Protein AF-A0A925X3U3-F1 (afdb_monomer_lite)

Sequence (267 aa):
MLAAGSVAEHQVLTCRATRDKAQLASAPQWQVTGDFVMRCKQNTSSVSVARPAVPAPIASKQRDPAISISAGPPQKGPDPFVRLQAANEKEGDPFIPLIPKTGSLTVSRPVVADHDVERHTADSIGSDVIDLPDGADAAGAIVAATMRGATDVIECPVKPPMLAEASLAVTRDRRLVLFAVAKQGLSDLRGIGEAWRWMNENRVLISMAMPQLQIDPHQMPHLRLLVDRADLSASTLQPLLQTGHVTVQTYRKLRWGPKTGLLLEAA

Foldseek 3Di:
DDDDDDDDDDDDDDDDDDPDPVCPVVDCVVVVVVVVVVVVVVVVPPPPPPDDDDDDDDDDDDDDDDDDDDDDDDDDDDDPPDDDDDDDDDDDDDDDPDDPPDDDDPDDDDPDDDPPPPPPPPPPVVQDWFWFPAPPPDLLSVQVSVQVVDPFWDWQPDAQPLCNSKTWIAGVVQAIEIEGEQPPPRPCVVSVVVSLVVCLVCVVVSCVVCVVSVHDNPDRHAYEYEYEPVCPPPPVCVVVVVPVRYFYKYWDWDDDPSTITIGIHGD

Secondary structure (DSSP, 8-state):
-PPPP---------PPP-S-GGGTTS-HHHHHHHHHHHHHHHHTT------PPPPPPPPP-----------PPPP-PPP-------------------------------------------------EEEEPTT--SHHHHHHHHHHH-TTEEEES---TT-TT-EEEEETTS-EEEEEEEPGGGTTHHHHHHHHHHHHHHHHHHHHH-GGGT--TTSPPEEEEEEEGGGTT-GGGHHHHTTSSEEEEEEEEEEETTEEEEEEEE-

pLDDT: mean 76.45, std 20.48, range [35.03, 98.31]

Radius of gyration: 30.21 Å; chains: 1; bounding box: 57×89×81 Å

Structure (mmCIF, N/CA/C/O backbone):
data_AF-A0A925X3U3-F1
#
_entry.id   AF-A0A925X3U3-F1
#
loop_
_atom_site.group_PDB
_atom_site.id
_atom_site.type_symbol
_atom_site.label_atom_id
_atom_site.label_alt_id
_atom_site.label_comp_id
_atom_site.label_asym_id
_atom_site.label_entity_id
_atom_site.label_seq_id
_atom_site.pdbx_PDB_ins_code
_atom_site.Cartn_x
_atom_site.Cartn_y
_atom_site.Cartn_z
_atom_site.occupancy
_atom_site.B_iso_or_equiv
_atom_site.auth_seq_id
_atom_site.auth_comp_id
_atom_site.auth_asym_id
_atom_site.auth_atom_id
_atom_site.pdbx_PDB_model_num
ATOM 1 N N . MET A 1 1 ? 6.002 20.272 30.451 1.00 39.25 1 MET A N 1
ATOM 2 C CA . MET A 1 1 ? 6.643 20.954 29.306 1.00 39.25 1 MET A CA 1
ATOM 3 C C . MET A 1 1 ? 7.901 20.181 28.944 1.00 39.25 1 MET A C 1
ATOM 5 O O . MET A 1 1 ? 8.891 20.304 29.648 1.00 39.25 1 MET A O 1
ATOM 9 N N . LEU A 1 2 ? 7.836 19.314 27.931 1.00 41.41 2 LEU A N 1
ATOM 10 C CA . LEU A 1 2 ? 9.007 18.610 27.401 1.00 41.41 2 LEU A CA 1
ATOM 11 C C . LEU A 1 2 ? 9.717 19.555 26.426 1.00 41.41 2 LEU A C 1
ATOM 13 O O . LEU A 1 2 ? 9.077 20.096 25.527 1.00 41.41 2 LEU A O 1
ATOM 17 N N . ALA A 1 3 ? 11.004 19.807 26.658 1.00 46.91 3 ALA A N 1
ATOM 18 C CA . ALA A 1 3 ? 11.818 20.655 25.800 1.00 46.91 3 ALA A CA 1
ATOM 19 C C . ALA A 1 3 ? 11.899 20.038 24.396 1.00 46.91 3 ALA A C 1
ATOM 21 O O . ALA A 1 3 ? 12.217 18.858 24.255 1.00 46.91 3 ALA A O 1
ATOM 22 N N . ALA A 1 4 ? 11.587 20.830 23.369 1.00 51.56 4 ALA A N 1
ATOM 23 C CA . ALA A 1 4 ? 11.730 20.421 21.980 1.00 51.56 4 ALA A CA 1
ATOM 24 C C . ALA A 1 4 ? 13.199 20.055 21.711 1.00 51.56 4 ALA A C 1
ATOM 26 O O . ALA A 1 4 ? 14.092 20.885 21.886 1.00 51.56 4 ALA A O 1
ATOM 27 N N . GLY A 1 5 ? 13.450 18.800 21.335 1.00 55.06 5 GLY A N 1
ATOM 28 C CA . GLY A 1 5 ? 14.779 18.341 20.948 1.00 55.06 5 GLY A CA 1
ATOM 29 C C . GLY A 1 5 ? 15.255 19.100 19.713 1.00 55.06 5 GLY A C 1
ATOM 30 O O . GLY A 1 5 ? 14.574 19.118 18.691 1.00 55.06 5 GLY A O 1
ATOM 31 N N . SER A 1 6 ? 16.413 19.744 19.823 1.00 57.59 6 SER A N 1
ATOM 32 C CA . SER A 1 6 ? 17.103 20.373 18.698 1.00 57.59 6 SER A CA 1
ATOM 33 C C . SER A 1 6 ? 17.568 19.287 17.724 1.00 57.59 6 SER A C 1
ATOM 35 O O . SER A 1 6 ? 18.383 18.438 18.087 1.00 57.59 6 SER A O 1
ATOM 37 N N . VAL A 1 7 ? 17.032 19.292 16.502 1.00 61.25 7 VAL A N 1
ATOM 38 C CA . VAL A 1 7 ? 17.503 18.443 15.400 1.00 61.25 7 VAL A CA 1
ATOM 39 C C . VAL A 1 7 ? 18.489 19.262 14.572 1.00 61.25 7 VAL A C 1
ATOM 41 O O . VAL A 1 7 ? 18.148 20.346 14.107 1.00 61.25 7 VAL A O 1
ATOM 44 N N . ALA A 1 8 ? 19.711 18.755 14.399 1.00 63.81 8 ALA A N 1
ATOM 45 C CA . ALA A 1 8 ? 20.748 19.399 13.596 1.00 63.81 8 ALA A CA 1
ATOM 46 C C . ALA A 1 8 ? 21.041 18.571 12.339 1.00 63.81 8 ALA A C 1
ATOM 48 O O . ALA A 1 8 ? 21.587 17.467 12.417 1.00 63.81 8 ALA A O 1
ATOM 49 N N . GLU A 1 9 ? 20.699 19.115 11.175 1.00 69.69 9 GLU A N 1
ATOM 50 C CA . GLU A 1 9 ? 21.006 18.513 9.878 1.00 69.69 9 GLU A CA 1
ATOM 51 C C . GLU A 1 9 ? 22.467 18.789 9.494 1.00 69.69 9 GLU A C 1
ATOM 53 O O . GLU A 1 9 ? 22.953 19.912 9.624 1.00 69.69 9 GLU A O 1
ATOM 58 N N . HIS A 1 10 ? 23.184 17.763 9.028 1.00 66.75 10 HIS A N 1
ATOM 59 C CA . HIS A 1 10 ? 24.567 17.883 8.562 1.00 66.75 10 HIS A CA 1
ATOM 60 C C . HIS A 1 10 ? 24.676 17.354 7.132 1.00 66.75 10 HIS A C 1
ATOM 62 O O . HIS A 1 10 ? 24.284 16.223 6.845 1.00 66.75 10 HIS A O 1
ATOM 68 N N . GLN A 1 11 ? 25.229 18.166 6.230 1.00 60.38 11 GLN A N 1
ATOM 69 C CA . GLN A 1 11 ? 25.435 17.779 4.839 1.00 60.38 11 GLN A CA 1
ATOM 70 C C . GLN A 1 11 ? 26.677 16.889 4.717 1.00 60.38 11 GLN A C 1
ATOM 72 O O . GLN A 1 11 ? 27.797 17.333 4.969 1.00 60.38 11 GLN A O 1
ATOM 77 N N . VAL A 1 12 ? 26.488 15.636 4.301 1.00 64.50 12 VAL A N 1
ATOM 78 C CA . VAL A 1 12 ? 27.587 14.708 4.002 1.00 64.50 12 VAL A CA 1
ATOM 79 C C . VAL A 1 12 ? 27.725 14.589 2.486 1.00 64.50 12 VAL A C 1
ATOM 81 O O . VAL A 1 12 ? 26.816 14.124 1.801 1.00 64.50 12 VAL A O 1
ATOM 84 N N . LEU A 1 13 ? 28.863 15.028 1.946 1.00 60.22 13 LEU A N 1
ATOM 85 C CA . LEU A 1 13 ? 29.183 14.891 0.525 1.00 60.22 13 LEU A CA 1
ATOM 86 C C . LEU A 1 13 ? 29.422 13.413 0.186 1.00 60.22 13 LEU A C 1
ATOM 88 O O . LEU A 1 13 ? 30.300 12.763 0.749 1.00 60.22 13 LEU A O 1
ATOM 92 N N . THR A 1 14 ? 28.630 12.874 -0.739 1.00 58.38 14 THR A N 1
ATOM 93 C CA . THR A 1 14 ? 28.723 11.477 -1.174 1.00 58.38 14 THR A CA 1
ATOM 94 C C . THR A 1 14 ? 29.903 11.295 -2.131 1.00 58.38 14 THR A C 1
ATOM 96 O O . THR A 1 14 ? 29.866 11.750 -3.275 1.00 58.38 14 THR A O 1
ATOM 99 N N . CYS A 1 15 ? 30.952 10.595 -1.697 1.00 54.59 15 CYS A N 1
ATOM 100 C CA . CYS A 1 15 ? 32.019 10.147 -2.592 1.00 54.59 15 CYS A CA 1
ATOM 101 C C . CYS A 1 15 ? 31.494 9.000 -3.471 1.00 54.59 15 CYS A C 1
ATOM 103 O O . CYS A 1 15 ? 31.040 7.977 -2.960 1.00 54.59 15 CYS A O 1
ATOM 105 N N . ARG A 1 16 ? 31.525 9.155 -4.802 1.00 55.66 16 ARG A N 1
ATOM 106 C CA . ARG A 1 16 ? 31.120 8.086 -5.731 1.00 55.66 16 ARG A CA 1
ATOM 107 C C . ARG A 1 16 ? 32.114 6.925 -5.670 1.00 55.66 16 ARG A C 1
ATOM 109 O O . ARG A 1 16 ? 33.306 7.129 -5.875 1.00 55.66 16 ARG A O 1
ATOM 116 N N . ALA A 1 17 ? 31.608 5.708 -5.476 1.00 51.56 17 ALA A N 1
ATOM 117 C CA . ALA A 1 17 ? 32.402 4.492 -5.604 1.00 51.56 17 ALA A CA 1
ATOM 118 C C . ALA A 1 17 ? 32.900 4.326 -7.052 1.00 51.56 17 ALA A C 1
ATOM 120 O O . ALA A 1 17 ? 32.117 4.270 -8.005 1.00 51.56 17 ALA A O 1
ATOM 121 N N . THR A 1 18 ? 34.214 4.231 -7.226 1.00 55.03 18 THR A N 1
ATOM 122 C CA . THR A 1 18 ? 34.857 3.853 -8.484 1.00 55.03 18 THR A CA 1
ATOM 123 C C . THR A 1 18 ? 34.624 2.366 -8.748 1.00 55.03 18 THR A C 1
ATOM 125 O O . THR A 1 18 ? 35.377 1.546 -8.253 1.00 55.03 18 THR A O 1
ATOM 128 N N . ARG A 1 19 ? 33.557 2.044 -9.496 1.00 50.72 19 ARG A N 1
ATOM 129 C CA . ARG A 1 19 ? 33.246 0.826 -10.295 1.00 50.72 19 ARG A CA 1
ATOM 130 C C . ARG A 1 19 ? 33.573 -0.600 -9.801 1.00 50.72 19 ARG A C 1
ATOM 132 O O . ARG A 1 19 ? 33.164 -1.529 -10.493 1.00 50.72 19 ARG A O 1
ATOM 139 N N . ASP A 1 20 ? 34.196 -0.822 -8.654 1.00 63.59 20 ASP A N 1
ATOM 140 C CA . ASP A 1 20 ? 34.557 -2.159 -8.188 1.00 63.59 20 ASP A CA 1
ATOM 141 C C . ASP A 1 20 ? 33.648 -2.621 -7.039 1.00 63.59 20 ASP A C 1
ATOM 143 O O . ASP A 1 20 ? 33.678 -2.092 -5.926 1.00 63.59 20 ASP A O 1
ATOM 147 N N . LYS A 1 21 ? 32.803 -3.621 -7.323 1.00 60.34 21 LYS A N 1
ATOM 148 C CA . LYS A 1 21 ? 31.874 -4.216 -6.347 1.00 60.34 21 LYS A CA 1
ATOM 149 C C . LYS A 1 21 ? 32.602 -4.976 -5.234 1.00 60.34 21 LYS A C 1
ATOM 151 O O . LYS A 1 21 ? 32.011 -5.167 -4.173 1.00 60.34 21 LYS A O 1
ATOM 156 N N . ALA A 1 22 ? 33.859 -5.380 -5.441 1.00 60.22 22 ALA A N 1
ATOM 157 C CA . ALA A 1 22 ? 34.632 -6.117 -4.444 1.00 60.22 22 ALA A CA 1
ATOM 158 C C . ALA A 1 22 ? 35.103 -5.238 -3.268 1.00 60.22 22 ALA A C 1
ATOM 160 O O . ALA A 1 22 ? 35.420 -5.763 -2.204 1.00 60.22 22 ALA A O 1
ATOM 161 N N . GLN A 1 23 ? 35.098 -3.907 -3.412 1.00 56.19 23 GLN A N 1
ATOM 162 C CA . GLN A 1 23 ? 35.592 -2.985 -2.378 1.00 56.19 23 GLN A CA 1
ATOM 163 C C . GLN A 1 23 ? 34.525 -2.508 -1.381 1.00 56.19 23 GLN A C 1
ATOM 165 O O . GLN A 1 23 ? 34.842 -1.784 -0.442 1.00 56.19 23 GLN A O 1
ATOM 170 N N . LEU A 1 24 ? 33.258 -2.914 -1.534 1.00 55.50 24 LEU A N 1
ATOM 171 C CA . LEU A 1 24 ? 32.160 -2.430 -0.682 1.00 55.50 24 LEU A CA 1
ATOM 172 C C . LEU A 1 24 ? 32.273 -2.871 0.788 1.00 55.50 24 LEU A C 1
ATOM 174 O O . LEU A 1 24 ? 31.745 -2.185 1.663 1.00 55.50 24 LEU A O 1
ATOM 178 N N . ALA A 1 25 ? 32.972 -3.975 1.069 1.00 56.03 25 ALA A N 1
ATOM 179 C CA . ALA A 1 25 ? 33.151 -4.486 2.430 1.00 56.03 25 ALA A CA 1
ATOM 180 C C . ALA A 1 25 ? 34.316 -3.822 3.193 1.00 56.03 25 ALA A C 1
ATOM 182 O O . ALA A 1 25 ? 34.305 -3.810 4.420 1.00 56.03 25 ALA A O 1
ATOM 183 N N . SER A 1 26 ? 35.294 -3.237 2.493 1.00 55.00 26 SER A N 1
ATOM 184 C CA . SER A 1 26 ? 36.458 -2.548 3.079 1.00 55.00 26 SER A CA 1
ATOM 185 C C . SER A 1 26 ? 36.408 -1.027 2.896 1.00 55.00 26 SER A C 1
ATOM 187 O O . SER A 1 26 ? 37.412 -0.335 3.064 1.00 55.00 26 SER A O 1
ATOM 189 N N . ALA A 1 27 ? 35.246 -0.493 2.517 1.00 58.03 27 ALA A N 1
ATOM 190 C CA . ALA A 1 27 ? 35.174 0.851 1.982 1.00 58.03 27 ALA A CA 1
ATOM 191 C C . ALA A 1 27 ? 35.398 1.937 3.064 1.00 58.03 27 ALA A C 1
ATOM 193 O O . ALA A 1 27 ? 34.662 1.978 4.057 1.00 58.03 27 ALA A O 1
ATOM 194 N N . PRO A 1 28 ? 36.332 2.888 2.849 1.00 66.12 28 PRO A N 1
ATOM 195 C CA . PRO A 1 28 ? 36.677 3.952 3.805 1.00 66.12 28 PRO A CA 1
ATOM 196 C C . PRO A 1 28 ? 35.502 4.882 4.166 1.00 66.12 28 PRO A C 1
ATOM 198 O O . PRO A 1 28 ? 35.551 5.598 5.162 1.00 66.12 28 PRO A O 1
ATOM 201 N N . GLN A 1 29 ? 34.405 4.843 3.407 1.00 67.19 29 GLN A N 1
ATOM 202 C CA . GLN A 1 29 ? 33.174 5.590 3.687 1.00 67.19 29 GLN A CA 1
ATOM 203 C C . GLN A 1 29 ? 32.509 5.240 5.033 1.00 67.19 29 GLN A C 1
ATOM 205 O O . GLN A 1 29 ? 31.927 6.115 5.682 1.00 67.19 29 GLN A O 1
ATOM 210 N N . TRP A 1 30 ? 32.624 3.989 5.495 1.00 72.50 30 TRP A N 1
ATOM 211 C CA . TRP A 1 30 ? 32.093 3.597 6.804 1.00 72.50 30 TRP A CA 1
ATOM 212 C C . TRP A 1 30 ? 32.934 4.165 7.947 1.00 72.50 30 TRP A C 1
ATOM 214 O O . TRP A 1 30 ? 32.385 4.557 8.976 1.00 72.50 30 TRP A O 1
ATOM 224 N N . GLN A 1 31 ? 34.244 4.303 7.735 1.00 76.81 31 GLN A N 1
ATOM 225 C CA . GLN A 1 31 ? 35.155 4.911 8.699 1.00 76.81 31 GLN A CA 1
ATOM 226 C C . GLN A 1 31 ? 34.871 6.410 8.869 1.00 76.81 31 GLN A C 1
ATOM 228 O O . GLN A 1 31 ? 34.758 6.876 9.996 1.00 76.81 31 GLN A O 1
ATOM 233 N N . VAL A 1 32 ? 34.606 7.139 7.777 1.00 78.00 32 VAL A N 1
ATOM 234 C CA . VAL A 1 32 ? 34.188 8.557 7.834 1.00 78.00 32 VAL A CA 1
ATOM 235 C C . VAL A 1 32 ? 32.899 8.737 8.645 1.00 78.00 32 VAL A C 1
ATOM 237 O O . VAL A 1 32 ? 32.791 9.665 9.447 1.00 78.00 32 VAL A O 1
ATOM 240 N N . THR A 1 33 ? 31.932 7.830 8.477 1.00 75.50 33 THR A N 1
ATOM 241 C CA . THR A 1 33 ? 30.672 7.858 9.240 1.00 75.50 33 THR A CA 1
ATOM 242 C C . THR A 1 33 ? 30.914 7.570 10.726 1.00 75.50 33 THR A C 1
ATOM 244 O O . THR A 1 33 ? 30.370 8.261 11.588 1.00 75.50 33 THR A O 1
ATOM 247 N N . GLY A 1 34 ? 31.772 6.594 11.039 1.00 81.88 34 GLY A N 1
ATOM 248 C CA . GLY A 1 34 ? 32.177 6.276 12.411 1.00 81.88 34 GLY A CA 1
ATOM 249 C C . GLY A 1 34 ? 32.902 7.433 13.106 1.00 81.88 34 GLY A C 1
ATOM 250 O O . GLY A 1 34 ? 32.545 7.796 14.230 1.00 81.88 34 GLY A O 1
ATOM 251 N N . ASP A 1 35 ? 33.858 8.060 12.421 1.00 83.25 35 ASP A N 1
ATOM 252 C CA . ASP A 1 35 ? 34.613 9.214 12.919 1.00 83.25 35 ASP A CA 1
ATOM 253 C C . ASP A 1 35 ? 33.703 10.421 13.161 1.00 83.25 35 ASP A C 1
ATOM 255 O O . ASP A 1 35 ? 33.835 11.110 14.175 1.00 83.25 35 ASP A O 1
ATOM 259 N N . PHE A 1 36 ? 32.737 10.663 12.270 1.00 81.75 36 PHE A N 1
ATOM 260 C CA . PHE A 1 36 ? 31.739 11.718 12.440 1.00 81.75 36 PHE A CA 1
ATOM 261 C C . PHE A 1 36 ? 30.885 11.492 13.693 1.00 81.75 36 PHE A C 1
ATOM 263 O O . PHE A 1 36 ? 30.789 12.381 14.539 1.00 81.75 36 PHE A O 1
ATOM 270 N N . VAL A 1 37 ? 30.333 10.286 13.871 1.00 84.06 37 VAL A N 1
ATOM 271 C CA . VAL A 1 37 ? 29.543 9.941 15.064 1.00 84.06 37 VAL A CA 1
ATOM 272 C C . VAL A 1 37 ? 30.381 10.081 16.339 1.00 84.06 37 VAL A C 1
ATOM 274 O O . VAL A 1 37 ? 29.887 10.606 17.339 1.00 84.06 37 VAL A O 1
ATOM 277 N N . MET A 1 38 ? 31.652 9.665 16.319 1.00 83.69 38 MET A N 1
ATOM 278 C CA . MET A 1 38 ? 32.568 9.869 17.448 1.00 83.69 38 MET A CA 1
ATOM 279 C C . MET A 1 38 ? 32.792 11.352 17.757 1.00 83.69 38 MET A C 1
ATOM 281 O O . MET A 1 38 ? 32.694 11.741 18.922 1.00 83.69 38 MET A O 1
ATOM 285 N N . ARG A 1 39 ? 33.019 12.199 16.745 1.00 82.06 39 ARG A N 1
ATOM 286 C CA . ARG A 1 39 ? 33.173 13.653 16.936 1.00 82.06 39 ARG A CA 1
ATOM 287 C C . ARG A 1 39 ? 31.908 14.297 17.492 1.00 82.06 39 ARG A C 1
ATOM 289 O O . ARG A 1 39 ? 32.010 15.112 18.403 1.00 82.06 39 ARG A O 1
ATOM 296 N N . CYS A 1 40 ? 30.723 13.910 17.020 1.00 79.56 40 CYS A N 1
ATOM 297 C CA .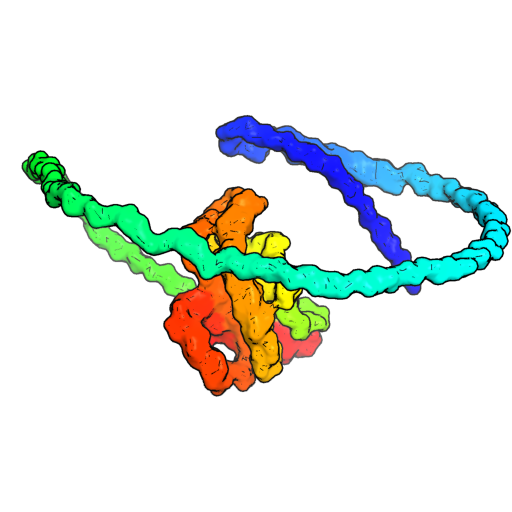 CYS A 1 40 ? 29.457 14.404 17.569 1.00 79.56 40 CYS A CA 1
ATOM 298 C C . CYS A 1 40 ? 29.300 14.043 19.053 1.00 79.56 40 CYS A C 1
ATOM 300 O O . CYS A 1 40 ? 28.917 14.895 19.857 1.00 79.56 40 CYS A O 1
ATOM 302 N N . LYS A 1 41 ? 29.662 12.813 19.444 1.00 79.56 41 LYS A N 1
ATOM 303 C CA . LYS A 1 41 ? 29.645 12.391 20.854 1.00 79.56 41 LYS A CA 1
ATOM 304 C C . LYS A 1 41 ? 30.616 13.207 21.711 1.00 79.56 41 LYS A C 1
ATOM 306 O O . LYS A 1 41 ? 30.252 13.597 22.813 1.00 79.56 41 LYS A O 1
ATOM 311 N N . GLN A 1 42 ? 31.808 13.508 21.197 1.00 81.25 42 GLN A N 1
ATOM 312 C CA . GLN A 1 42 ? 32.818 14.300 21.910 1.00 81.25 42 GLN A CA 1
ATOM 313 C C . GLN A 1 42 ? 32.438 15.787 22.031 1.00 81.25 42 GLN A C 1
ATOM 315 O O . GLN A 1 42 ? 32.631 16.384 23.086 1.00 81.25 42 GLN A O 1
ATOM 320 N N . ASN A 1 43 ? 31.839 16.382 20.994 1.00 72.19 43 ASN A N 1
ATOM 321 C CA . ASN A 1 43 ? 31.430 17.794 21.006 1.00 72.19 43 ASN A CA 1
ATOM 322 C C . ASN A 1 43 ? 30.185 18.070 21.862 1.00 72.19 43 ASN A C 1
ATOM 324 O O . ASN A 1 43 ? 29.931 19.214 22.233 1.00 72.19 43 ASN A O 1
ATOM 328 N N . THR A 1 44 ? 29.414 17.036 22.206 1.00 65.12 44 THR A N 1
ATOM 329 C CA . THR A 1 44 ? 28.240 17.184 23.082 1.00 65.12 44 THR A CA 1
ATOM 330 C C . THR A 1 44 ? 28.645 17.534 24.525 1.00 65.12 44 THR A C 1
ATOM 332 O O . THR A 1 44 ? 27.827 18.032 25.292 1.00 65.12 44 THR A O 1
ATOM 335 N N . SER A 1 45 ? 29.912 17.337 24.905 1.00 62.69 45 SER A N 1
ATOM 336 C CA . SER A 1 45 ? 30.385 17.542 26.279 1.00 62.69 45 SER A CA 1
ATOM 337 C C . SER A 1 45 ? 30.925 18.946 26.590 1.00 62.69 45 SER A C 1
ATOM 339 O O . SER A 1 45 ? 31.236 19.201 27.750 1.00 62.69 45 SER A O 1
ATOM 341 N N . SER A 1 46 ? 31.047 19.865 25.620 1.00 54.62 46 SER A N 1
ATOM 342 C CA . SER A 1 46 ? 31.760 21.146 25.826 1.00 54.62 46 SER A CA 1
ATOM 343 C C . SER A 1 46 ? 30.958 22.427 25.570 1.00 54.62 46 SER A C 1
ATOM 345 O O . SER A 1 46 ? 31.491 23.519 25.767 1.00 54.62 46 SER A O 1
ATOM 347 N N . VAL A 1 47 ? 29.673 22.356 25.207 1.00 54.47 47 VAL A N 1
ATOM 348 C CA . VAL A 1 47 ? 28.858 23.572 25.030 1.00 54.47 47 VAL A CA 1
ATOM 349 C C . VAL A 1 47 ? 28.275 24.013 26.377 1.00 54.47 47 VAL A C 1
ATOM 351 O O . VAL A 1 47 ? 27.104 23.792 26.682 1.00 54.47 47 VAL A O 1
ATOM 354 N N . SER A 1 48 ? 29.100 24.662 27.204 1.00 51.22 48 SER A N 1
ATOM 355 C CA . SER A 1 48 ? 28.595 25.495 28.297 1.00 51.22 48 SER A CA 1
ATOM 356 C C . SER A 1 48 ? 27.868 26.688 27.678 1.00 51.22 48 SER A C 1
ATOM 358 O O . SER A 1 48 ? 28.489 27.573 27.088 1.00 51.22 48 SER A O 1
ATOM 360 N N . VAL A 1 49 ? 26.542 26.689 27.775 1.00 53.44 49 VAL A N 1
ATOM 361 C CA . VAL A 1 49 ? 25.672 27.759 27.283 1.00 53.44 49 VAL A CA 1
ATOM 362 C C . VAL A 1 49 ? 25.989 29.053 28.042 1.00 53.44 49 VAL A C 1
ATOM 364 O O . VAL A 1 49 ? 25.478 29.297 29.134 1.00 53.44 49 VAL A O 1
ATOM 367 N N . ALA A 1 50 ? 26.842 29.898 27.463 1.00 51.75 50 ALA A N 1
ATOM 368 C CA . ALA A 1 50 ? 26.966 31.289 27.867 1.00 51.75 50 ALA A CA 1
ATOM 369 C C . ALA A 1 50 ? 25.669 32.004 27.469 1.00 51.75 50 ALA A C 1
ATOM 371 O O . ALA A 1 50 ? 25.393 32.222 26.291 1.00 51.75 50 ALA A O 1
ATOM 372 N N . ARG A 1 51 ? 24.850 32.305 28.477 1.00 50.19 51 ARG A N 1
ATOM 373 C CA . ARG A 1 51 ? 23.578 33.029 28.387 1.00 50.19 51 ARG A CA 1
ATOM 374 C C . ARG A 1 51 ? 23.775 34.363 27.642 1.00 50.19 51 ARG A C 1
ATOM 376 O O . ARG A 1 51 ? 24.421 35.253 28.197 1.00 50.19 51 ARG A O 1
ATOM 383 N N . PRO A 1 52 ? 23.225 34.539 26.427 1.00 52.06 52 PRO A N 1
ATOM 384 C CA . PRO A 1 52 ? 23.312 35.810 25.724 1.00 52.06 52 PRO A CA 1
ATOM 385 C C . PRO A 1 52 ? 22.432 36.854 26.424 1.00 52.06 52 PRO A C 1
ATOM 387 O O . PRO A 1 52 ? 21.292 36.582 26.810 1.00 52.06 52 PRO A O 1
ATOM 390 N N . ALA A 1 53 ? 23.004 38.039 26.638 1.00 54.09 53 ALA A N 1
ATOM 391 C CA . ALA A 1 53 ? 22.338 39.180 27.247 1.00 54.09 53 ALA A CA 1
ATOM 392 C C . ALA A 1 53 ? 21.163 39.657 26.378 1.00 54.09 53 ALA A C 1
ATOM 394 O O . ALA A 1 53 ? 21.278 39.762 25.160 1.00 54.09 53 ALA A O 1
ATOM 395 N N . VAL A 1 54 ? 20.042 39.939 27.040 1.00 66.31 54 VAL A N 1
ATOM 396 C CA . VAL A 1 54 ? 18.777 40.412 26.465 1.00 66.31 54 VAL A CA 1
ATOM 397 C C . VAL A 1 54 ? 18.978 41.788 25.808 1.00 66.31 54 VAL A C 1
ATOM 399 O O . VAL A 1 54 ? 19.304 42.735 26.526 1.00 66.31 54 VAL A O 1
ATOM 402 N N . PRO A 1 55 ? 18.766 41.953 24.489 1.00 60.31 55 PRO A N 1
ATOM 403 C CA . PRO A 1 55 ? 18.648 43.273 23.887 1.00 60.31 55 PRO A CA 1
ATOM 404 C C . PRO A 1 55 ? 17.239 43.851 24.101 1.00 60.31 55 PRO A C 1
ATOM 406 O O . PRO A 1 55 ? 16.234 43.141 24.058 1.00 60.31 55 PRO A O 1
ATOM 409 N N . ALA A 1 56 ? 17.201 45.157 24.368 1.00 61.66 56 ALA A N 1
ATOM 410 C CA . ALA A 1 56 ? 16.025 45.958 24.702 1.00 61.66 56 ALA A CA 1
ATOM 411 C C . ALA A 1 56 ? 14.933 45.973 23.602 1.00 61.66 56 ALA A C 1
ATOM 413 O O . ALA A 1 56 ? 15.243 45.796 22.421 1.00 61.66 56 ALA A O 1
ATOM 414 N N . PRO A 1 57 ? 13.658 46.227 23.964 1.00 60.38 57 PRO A N 1
ATOM 415 C CA . PRO A 1 57 ? 12.539 46.239 23.023 1.00 60.38 57 PRO A CA 1
ATOM 416 C C . PRO A 1 57 ? 12.608 47.436 22.064 1.00 60.38 57 PRO A C 1
ATOM 418 O O . PRO A 1 57 ? 12.615 48.593 22.483 1.00 60.38 57 PRO A O 1
ATOM 421 N N . ILE A 1 58 ? 12.623 47.146 20.762 1.00 55.66 58 ILE A N 1
ATOM 422 C CA . ILE A 1 58 ? 12.531 48.139 19.687 1.00 55.66 58 ILE A CA 1
ATOM 423 C C . ILE A 1 58 ? 11.050 48.387 19.385 1.00 55.66 58 ILE A C 1
ATOM 425 O O . ILE A 1 58 ? 10.285 47.457 19.135 1.00 55.66 58 ILE A O 1
ATOM 429 N N . ALA A 1 59 ? 10.665 49.661 19.437 1.00 54.22 59 ALA A N 1
ATOM 430 C CA . AL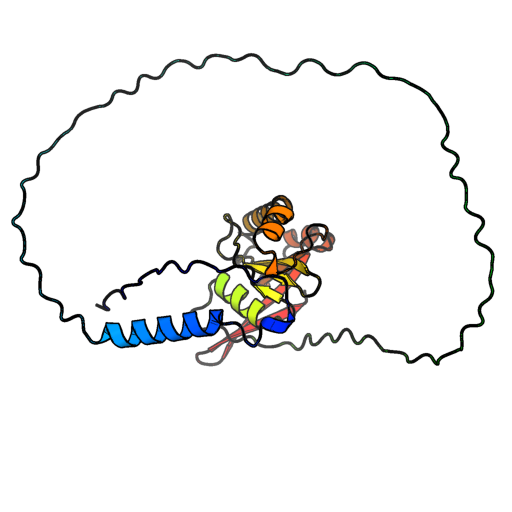A A 1 59 ? 9.309 50.152 19.247 1.00 54.22 59 ALA A CA 1
ATOM 431 C C . ALA A 1 59 ? 8.744 49.850 17.848 1.00 54.22 59 ALA A C 1
ATOM 433 O O . ALA A 1 59 ? 9.374 50.111 16.820 1.00 54.22 59 ALA A O 1
ATOM 434 N N . SER A 1 60 ? 7.509 49.352 17.840 1.00 56.00 60 SER A N 1
ATOM 435 C CA . SER A 1 60 ? 6.673 49.088 16.673 1.00 56.00 60 SER A CA 1
ATOM 436 C C . SER A 1 60 ? 6.441 50.353 15.842 1.00 56.00 60 SER A C 1
ATOM 438 O O . SER A 1 60 ? 5.890 51.335 16.339 1.00 56.00 60 SER A O 1
ATOM 440 N N . LYS A 1 61 ? 6.799 50.319 14.553 1.00 52.75 61 LYS A N 1
ATOM 441 C CA . LYS A 1 61 ? 6.412 51.345 13.578 1.00 52.75 61 LYS A CA 1
ATOM 442 C C . LYS A 1 61 ? 5.456 50.738 12.554 1.00 52.75 61 LYS A C 1
ATOM 444 O O . LYS A 1 61 ? 5.855 50.028 11.638 1.00 52.75 61 LYS A O 1
ATOM 449 N N . GLN A 1 62 ? 4.184 51.028 12.784 1.00 56.59 62 GLN A N 1
ATOM 450 C CA . GLN A 1 62 ? 3.033 50.768 11.930 1.00 56.59 62 GLN A CA 1
ATOM 451 C C . GLN A 1 62 ? 3.253 51.348 10.522 1.00 56.59 62 GLN A C 1
ATOM 453 O O . GLN A 1 62 ? 3.569 52.531 10.373 1.00 56.59 62 GLN A O 1
ATOM 458 N N . ARG A 1 63 ? 3.097 50.509 9.492 1.00 39.94 63 ARG A N 1
ATOM 459 C CA . ARG A 1 63 ? 3.028 50.906 8.081 1.00 39.94 63 ARG A CA 1
ATOM 460 C C . ARG A 1 63 ? 1.975 50.054 7.372 1.00 39.94 63 ARG A C 1
ATOM 462 O O . ARG A 1 63 ? 2.239 48.915 7.020 1.00 39.94 63 ARG A O 1
ATOM 469 N N . ASP A 1 64 ? 0.831 50.679 7.153 1.00 51.75 64 ASP A N 1
ATOM 470 C CA . ASP A 1 64 ? -0.060 50.495 6.004 1.00 51.75 64 ASP A CA 1
ATOM 471 C C . ASP A 1 64 ? -0.046 51.849 5.251 1.00 51.75 64 ASP A C 1
ATOM 473 O O . ASP A 1 64 ? 0.244 52.855 5.915 1.00 51.75 64 ASP A O 1
ATOM 477 N N . PRO A 1 65 ? -0.317 51.952 3.923 1.00 58.38 65 PRO A N 1
ATOM 478 C CA . PRO A 1 65 ? -1.404 51.224 3.255 1.00 58.38 65 PRO A CA 1
ATOM 479 C C . PRO A 1 65 ? -1.222 50.819 1.766 1.00 58.38 65 PRO A C 1
ATOM 481 O O . PRO A 1 65 ? -0.361 51.308 1.041 1.00 58.38 65 PRO A O 1
ATOM 484 N N . ALA A 1 66 ? -2.161 49.968 1.331 1.00 43.97 66 ALA A N 1
ATOM 485 C CA . ALA A 1 66 ? -2.820 49.916 0.017 1.00 43.97 66 ALA A CA 1
ATOM 486 C C . ALA A 1 66 ? -1.954 49.816 -1.258 1.00 43.97 66 ALA A C 1
ATOM 488 O O . ALA A 1 66 ? -1.628 50.813 -1.899 1.00 43.97 66 ALA A O 1
ATOM 489 N N . ILE A 1 67 ? -1.744 48.581 -1.729 1.00 52.53 67 ILE A N 1
ATOM 490 C CA . ILE A 1 67 ? -1.439 48.311 -3.140 1.00 52.53 67 ILE A CA 1
ATOM 491 C C . ILE A 1 67 ? -2.757 47.993 -3.853 1.00 52.53 67 ILE A C 1
ATOM 493 O O . ILE A 1 67 ? -3.371 46.951 -3.636 1.00 52.53 67 ILE A O 1
ATOM 497 N N . SER A 1 68 ? -3.189 48.935 -4.688 1.00 53.41 68 SER A N 1
ATOM 498 C CA . SER A 1 68 ? -4.328 48.808 -5.592 1.00 53.41 68 SER A CA 1
ATOM 499 C C . SER A 1 68 ? -3.891 48.016 -6.828 1.00 53.41 68 SER A C 1
ATOM 501 O O . SER A 1 68 ? -3.075 48.496 -7.616 1.00 53.41 68 SER A O 1
ATOM 503 N N . ILE A 1 69 ? -4.379 46.783 -6.978 1.00 49.94 69 ILE A N 1
ATOM 504 C CA . ILE A 1 69 ? -4.099 45.933 -8.142 1.00 49.94 69 ILE A CA 1
ATOM 505 C C . ILE A 1 69 ? -5.218 46.169 -9.159 1.00 49.94 69 ILE A C 1
ATOM 507 O O . ILE A 1 69 ? -6.348 45.718 -8.983 1.00 49.94 69 ILE A O 1
ATOM 511 N N . SER A 1 70 ? -4.897 46.928 -10.204 1.00 58.00 70 SER A N 1
ATOM 512 C CA . SER A 1 70 ? -5.785 47.212 -11.331 1.00 58.00 70 SER A CA 1
ATOM 513 C C . SER A 1 70 ? -5.973 45.958 -12.190 1.00 58.00 70 SER A C 1
ATOM 515 O O . SER A 1 70 ? -5.009 45.417 -12.734 1.00 58.00 70 SER A O 1
ATOM 517 N N . ALA A 1 71 ? -7.217 45.491 -12.296 1.00 49.88 71 ALA A N 1
ATOM 518 C CA . ALA A 1 71 ? -7.623 44.392 -13.159 1.00 49.88 71 ALA A CA 1
ATOM 519 C C . ALA A 1 71 ? -7.692 44.864 -14.622 1.00 49.88 71 ALA A C 1
ATOM 521 O O . ALA A 1 71 ? -8.578 45.629 -15.002 1.00 49.88 71 ALA A O 1
ATOM 522 N N . GLY A 1 72 ? -6.749 44.405 -15.446 1.00 58.97 72 GLY A N 1
ATOM 523 C CA . GLY A 1 72 ? -6.826 44.537 -16.900 1.00 58.97 72 GLY A CA 1
ATOM 524 C C . GLY A 1 72 ? -7.815 43.525 -17.509 1.00 58.97 72 GLY A C 1
ATOM 525 O O . GLY A 1 72 ? -7.951 42.418 -16.982 1.00 58.97 72 GLY A O 1
ATOM 526 N N . PRO A 1 73 ? -8.514 43.870 -18.605 1.00 71.19 73 PRO A N 1
ATOM 527 C CA . PRO A 1 73 ? -9.465 42.976 -19.262 1.00 71.19 73 PRO A CA 1
ATOM 528 C C . PRO A 1 73 ? -8.770 41.818 -20.012 1.00 71.19 73 PRO A C 1
ATOM 530 O O . PRO A 1 73 ? -7.664 41.994 -20.529 1.00 71.19 73 PRO A O 1
ATOM 533 N N . PRO A 1 74 ? -9.417 40.639 -20.118 1.00 63.50 74 PRO A N 1
ATOM 534 C CA . PRO A 1 74 ? -8.845 39.458 -20.760 1.00 63.50 74 PRO A CA 1
ATOM 535 C C . PRO A 1 74 ? -8.721 39.649 -22.278 1.00 63.50 74 PRO A C 1
ATOM 537 O O . PRO A 1 74 ? -9.715 39.805 -22.989 1.00 63.50 74 PRO A O 1
ATOM 540 N N . GLN A 1 75 ? -7.487 39.603 -22.786 1.00 58.44 75 GLN A N 1
ATOM 541 C CA . GLN A 1 75 ? -7.221 39.522 -24.219 1.00 58.44 75 GLN A CA 1
ATOM 542 C C . GLN A 1 75 ? -7.552 38.118 -24.736 1.00 58.44 75 GLN A C 1
ATOM 544 O O . GLN A 1 75 ? -7.009 37.110 -24.289 1.00 58.44 75 GLN A O 1
ATOM 549 N N . LYS A 1 76 ? -8.472 38.086 -25.699 1.00 59.59 76 LYS A N 1
ATOM 550 C CA . LYS A 1 76 ? -8.916 36.919 -26.461 1.00 59.59 76 LYS A CA 1
ATOM 551 C C . LYS A 1 76 ? -7.796 36.515 -27.432 1.00 59.59 76 LYS A C 1
ATOM 553 O O . LYS A 1 76 ? -7.619 37.155 -28.466 1.00 59.59 76 LYS A O 1
ATOM 558 N N . GLY A 1 77 ? -7.011 35.504 -27.072 1.00 53.84 77 GLY A N 1
ATOM 559 C CA . GLY A 1 77 ? -6.038 34.881 -27.973 1.00 53.84 77 GLY A CA 1
ATOM 560 C C . GLY A 1 77 ? -6.728 33.879 -28.914 1.00 53.84 77 GLY A C 1
ATOM 561 O O . GLY A 1 77 ? -7.594 33.144 -28.442 1.00 53.84 77 GLY A O 1
ATOM 562 N N . PRO A 1 78 ? -6.403 33.861 -30.220 1.00 62.62 78 PRO A N 1
ATOM 563 C CA . PRO A 1 78 ? -7.009 32.957 -31.196 1.00 62.62 78 PRO A CA 1
ATOM 564 C C . PRO A 1 78 ? -6.478 31.521 -31.080 1.00 62.62 78 PRO A C 1
ATOM 566 O O . PRO A 1 78 ? -5.292 31.293 -30.839 1.00 62.62 78 PRO A O 1
ATOM 569 N N . ASP A 1 79 ? -7.384 30.570 -31.294 1.00 54.47 79 ASP A N 1
ATOM 570 C CA . ASP A 1 79 ? -7.173 29.123 -31.283 1.00 54.47 79 ASP A CA 1
ATOM 571 C C . ASP A 1 79 ? -6.059 28.659 -32.243 1.00 54.47 79 ASP A C 1
ATOM 573 O O . ASP A 1 79 ? -6.163 28.871 -33.455 1.00 54.47 79 ASP A O 1
ATOM 577 N N . PRO A 1 80 ? -5.035 27.920 -31.776 1.00 54.69 80 PRO A N 1
ATOM 578 C CA . PRO A 1 80 ? -4.167 27.149 -32.652 1.00 54.69 80 PRO A CA 1
ATOM 579 C C . PRO A 1 80 ? -4.774 25.756 -32.883 1.00 54.69 80 PRO A C 1
ATOM 581 O O . PRO A 1 80 ? -4.238 24.745 -32.437 1.00 54.69 80 PRO A O 1
ATOM 584 N N . PHE A 1 81 ? -5.909 25.692 -33.582 1.00 53.47 81 PHE A N 1
ATOM 585 C CA . PHE A 1 81 ? -6.452 24.433 -34.098 1.00 53.47 81 PHE A CA 1
ATOM 586 C C . PHE A 1 81 ? -6.719 24.539 -35.597 1.00 53.47 81 PHE A C 1
ATOM 588 O O . PHE A 1 81 ? -7.859 24.515 -36.044 1.00 53.47 81 PHE A O 1
ATOM 595 N N . VAL A 1 82 ? -5.655 24.660 -36.396 1.00 48.72 82 VAL A N 1
ATOM 596 C CA . VAL A 1 82 ? -5.723 24.402 -37.839 1.00 48.72 82 VAL A CA 1
ATOM 597 C C . VAL A 1 82 ? -4.406 23.799 -38.327 1.00 48.72 82 VAL A C 1
ATOM 599 O O . VAL A 1 82 ? -3.339 24.367 -38.117 1.00 48.72 82 VAL A O 1
ATOM 602 N N . ARG A 1 83 ? -4.553 22.711 -39.095 1.00 49.97 83 ARG A N 1
ATOM 603 C CA . ARG A 1 83 ? -3.609 22.136 -40.069 1.00 49.97 83 ARG A CA 1
ATOM 604 C C . ARG A 1 83 ? -2.406 21.370 -39.527 1.00 49.97 83 ARG A C 1
ATOM 606 O O . ARG A 1 83 ? -1.370 21.950 -39.246 1.00 49.97 83 ARG A O 1
ATOM 613 N N . LEU A 1 84 ? -2.516 20.042 -39.610 1.00 45.66 84 LEU A N 1
ATOM 614 C CA . LEU A 1 84 ? -1.608 19.190 -40.395 1.00 45.66 84 LEU A CA 1
ATOM 615 C C . LEU A 1 84 ? -2.302 17.836 -40.657 1.00 45.66 84 LEU A C 1
ATOM 617 O O . LEU A 1 84 ? -2.034 16.827 -40.018 1.00 45.66 84 LEU A O 1
ATOM 621 N N . GLN A 1 85 ? -3.237 17.834 -41.607 1.00 47.94 85 GLN A N 1
ATOM 622 C CA . GLN A 1 85 ? -3.590 16.641 -42.376 1.00 47.94 85 GLN A CA 1
ATOM 623 C C . GLN A 1 85 ? -3.416 17.006 -43.846 1.00 47.94 85 GLN A C 1
ATOM 625 O O . GLN A 1 85 ? -4.178 17.820 -44.361 1.00 47.94 85 GLN A O 1
ATOM 630 N N . ALA A 1 86 ? -2.377 16.459 -44.476 1.00 47.22 86 ALA A N 1
ATOM 631 C CA . ALA A 1 86 ? -2.348 16.063 -45.883 1.00 47.22 86 ALA A CA 1
ATOM 632 C C . ALA A 1 86 ? -0.948 15.545 -46.250 1.00 47.22 86 ALA A C 1
ATOM 634 O O . ALA A 1 86 ? 0.052 16.182 -45.933 1.00 47.22 86 ALA A O 1
ATOM 635 N N . ALA A 1 87 ? -0.952 14.442 -47.001 1.00 48.88 87 ALA A N 1
ATOM 636 C CA . ALA A 1 87 ? 0.129 13.896 -47.820 1.00 48.88 87 ALA A CA 1
ATOM 637 C C . ALA A 1 87 ? 1.304 13.214 -47.094 1.00 48.88 87 ALA A C 1
ATOM 639 O O . ALA A 1 87 ? 2.282 13.853 -46.722 1.00 48.88 87 ALA A O 1
ATOM 640 N N . ASN A 1 88 ? 1.275 11.876 -47.048 1.00 47.56 88 ASN A N 1
ATOM 641 C CA . ASN A 1 88 ? 2.143 11.123 -47.960 1.00 47.56 88 ASN A CA 1
ATOM 642 C C . ASN A 1 88 ? 1.641 9.678 -48.120 1.00 47.56 88 ASN A C 1
ATOM 644 O O . ASN A 1 88 ? 1.923 8.804 -47.303 1.00 47.56 88 ASN A O 1
ATOM 648 N N . GLU A 1 89 ? 0.885 9.445 -49.189 1.00 52.78 89 GLU A N 1
ATOM 649 C CA . GLU A 1 89 ? 0.815 8.134 -49.821 1.00 52.78 89 GLU A CA 1
ATOM 650 C C . GLU A 1 89 ? 2.152 7.911 -50.530 1.00 52.78 89 GLU A C 1
ATOM 652 O O . GLU A 1 89 ? 2.495 8.629 -51.470 1.00 52.78 89 GLU A O 1
ATOM 657 N N . LYS A 1 90 ? 2.926 6.924 -50.077 1.00 54.72 90 LYS A N 1
ATOM 658 C CA . LYS A 1 90 ? 3.924 6.296 -50.938 1.00 54.72 90 LYS A CA 1
ATOM 659 C C . LYS A 1 90 ? 4.068 4.820 -50.598 1.00 54.72 90 LYS A C 1
ATOM 661 O O . LYS A 1 90 ? 4.836 4.406 -49.739 1.00 54.72 90 LYS A O 1
ATOM 666 N N . GLU A 1 91 ? 3.220 4.075 -51.287 1.00 52.06 91 GLU A N 1
ATOM 667 C CA . GLU A 1 91 ? 3.456 2.753 -51.853 1.00 52.06 91 GLU A CA 1
ATOM 668 C C . GLU A 1 91 ? 4.949 2.506 -52.171 1.00 52.06 91 GLU A C 1
ATOM 670 O O . GLU A 1 91 ? 5.593 3.330 -52.828 1.00 52.06 91 GLU A O 1
ATOM 675 N N . GLY A 1 92 ? 5.508 1.393 -51.682 1.00 47.19 92 GLY A N 1
ATOM 676 C CA . GLY A 1 92 ? 6.893 1.010 -51.970 1.00 47.19 92 GLY A CA 1
ATOM 677 C C . GLY A 1 92 ? 7.445 -0.134 -51.115 1.00 47.19 92 GLY A C 1
ATOM 678 O O . GLY A 1 92 ? 7.984 0.106 -50.042 1.00 47.19 92 GLY A O 1
ATOM 679 N N . ASP A 1 93 ? 7.366 -1.337 -51.681 1.00 53.94 93 ASP A N 1
ATOM 680 C CA . ASP A 1 93 ? 8.113 -2.577 -51.413 1.00 53.94 93 ASP A CA 1
ATOM 681 C C . ASP A 1 93 ? 7.743 -3.513 -50.236 1.00 53.94 93 ASP A C 1
ATOM 683 O O . ASP A 1 93 ? 7.877 -3.165 -49.059 1.00 53.94 93 ASP A O 1
ATOM 687 N N . PRO A 1 94 ? 7.379 -4.785 -50.535 1.00 60.34 94 PRO A N 1
ATOM 688 C CA . PRO A 1 94 ? 7.309 -5.840 -49.536 1.00 60.34 94 PRO A CA 1
ATOM 689 C C . PRO A 1 94 ? 8.722 -6.271 -49.127 1.00 60.34 94 PRO A C 1
ATOM 691 O O . PRO A 1 94 ? 9.477 -6.868 -49.896 1.00 60.34 94 PRO A O 1
ATOM 694 N N . PHE A 1 95 ? 9.067 -6.000 -47.873 1.00 55.16 95 PHE A N 1
ATOM 695 C CA . PHE A 1 95 ? 10.278 -6.512 -47.248 1.00 55.16 95 PHE A CA 1
ATOM 696 C C . PHE A 1 95 ? 10.160 -8.036 -47.090 1.00 55.16 95 PHE A C 1
ATOM 698 O O . PHE A 1 95 ? 9.393 -8.529 -46.264 1.00 55.16 95 PHE A O 1
ATOM 705 N N . ILE A 1 96 ? 10.908 -8.788 -47.898 1.00 62.25 96 ILE A N 1
ATOM 706 C CA . ILE A 1 96 ? 11.082 -10.236 -47.747 1.00 62.25 96 ILE A CA 1
ATOM 707 C C . ILE A 1 96 ? 12.124 -10.456 -46.640 1.00 62.25 96 ILE A C 1
ATOM 709 O O . ILE A 1 96 ? 13.298 -10.144 -46.857 1.00 62.25 96 ILE A O 1
ATOM 713 N N . PRO A 1 97 ? 11.770 -11.004 -45.462 1.00 60.09 97 PRO A N 1
ATOM 714 C CA . PRO A 1 97 ? 12.781 -11.433 -44.513 1.00 60.09 97 PRO A CA 1
ATOM 715 C C . PRO A 1 97 ? 13.503 -12.661 -45.082 1.00 60.09 97 PRO A C 1
ATOM 717 O O . PRO A 1 97 ? 12.933 -13.744 -45.213 1.00 60.09 97 PRO A O 1
ATOM 720 N N . LEU A 1 98 ? 14.777 -12.483 -45.432 1.00 60.81 98 LEU A N 1
ATOM 721 C CA . LEU A 1 98 ? 15.713 -13.575 -45.686 1.00 60.81 98 LEU A CA 1
ATOM 722 C C . LEU A 1 98 ? 15.788 -14.449 -44.431 1.00 60.81 98 LEU A C 1
ATOM 724 O O . LEU A 1 98 ? 16.368 -14.057 -43.422 1.00 60.81 98 LEU A O 1
ATOM 728 N N . ILE A 1 99 ? 15.184 -15.633 -44.505 1.00 63.41 99 ILE A N 1
ATOM 729 C CA . ILE A 1 99 ? 15.291 -16.688 -43.497 1.00 63.41 99 ILE A CA 1
ATOM 730 C C . ILE A 1 99 ? 16.737 -17.212 -43.537 1.00 63.41 99 ILE A C 1
ATOM 732 O O . ILE A 1 99 ? 17.130 -17.810 -44.545 1.00 63.41 99 ILE A O 1
ATOM 736 N N . PRO A 1 100 ? 17.555 -17.033 -42.483 1.00 55.81 100 PRO A N 1
ATOM 737 C CA . PRO A 1 100 ? 18.825 -17.731 -42.400 1.00 55.81 100 PRO A CA 1
ATOM 738 C C . PRO A 1 100 ? 18.543 -19.229 -42.235 1.00 55.81 100 PRO A C 1
ATOM 740 O O . PRO A 1 100 ? 17.942 -19.662 -41.254 1.00 55.81 100 PRO A O 1
ATOM 743 N N . LYS A 1 101 ? 18.972 -20.034 -43.214 1.00 53.66 101 LYS A N 1
ATOM 744 C CA . LYS A 1 101 ? 19.011 -21.497 -43.106 1.00 53.66 101 LYS A CA 1
ATOM 745 C C . LYS A 1 101 ? 19.974 -21.881 -41.983 1.00 53.66 101 LYS A C 1
ATOM 747 O O . LYS A 1 101 ? 21.182 -21.961 -42.188 1.00 53.66 101 LYS A O 1
ATOM 752 N N . THR A 1 102 ? 19.434 -22.118 -40.794 1.00 51.41 102 THR A N 1
ATOM 753 C CA . THR A 1 102 ? 20.162 -22.732 -39.686 1.00 51.41 102 THR A CA 1
ATOM 754 C C . THR A 1 102 ? 20.306 -24.221 -39.978 1.00 51.41 102 THR A C 1
ATOM 756 O O . THR A 1 102 ? 19.323 -24.959 -40.035 1.00 51.41 102 THR A O 1
ATOM 759 N N . GLY A 1 103 ? 21.544 -24.653 -40.217 1.00 49.50 103 GLY A N 1
ATOM 760 C CA . GLY A 1 103 ? 21.898 -26.060 -40.331 1.00 49.50 103 GLY A CA 1
ATOM 761 C C . GLY A 1 103 ? 21.528 -26.811 -39.055 1.00 49.50 103 GLY A C 1
ATOM 762 O O . GLY A 1 103 ? 21.925 -26.432 -37.955 1.00 49.50 103 GLY A O 1
ATOM 763 N N . SER A 1 104 ? 20.758 -27.880 -39.228 1.00 45.62 104 SER A N 1
ATOM 764 C CA . SER A 1 104 ? 20.454 -28.859 -38.194 1.00 45.62 104 SER A CA 1
ATOM 765 C C . SER A 1 104 ? 21.713 -29.667 -37.884 1.00 45.62 104 SER A C 1
ATOM 767 O O . SER A 1 104 ? 22.037 -30.615 -38.596 1.00 45.62 104 SER A O 1
ATOM 769 N N . LEU A 1 105 ? 22.420 -29.297 -36.818 1.00 53.72 105 LEU A N 1
ATOM 770 C CA . LEU A 1 105 ? 23.336 -30.194 -36.124 1.00 53.72 105 LEU A CA 1
ATOM 771 C C . LEU A 1 105 ? 22.582 -30.792 -34.936 1.00 53.72 105 LEU A C 1
ATOM 773 O O . LEU A 1 105 ? 22.386 -30.151 -33.906 1.00 53.72 105 LEU A O 1
ATOM 777 N N . THR A 1 106 ? 22.138 -32.034 -35.109 1.00 46.78 106 THR A N 1
ATOM 778 C CA . THR A 1 106 ? 21.693 -32.922 -34.035 1.00 46.78 106 THR A CA 1
ATOM 779 C C . THR A 1 106 ? 22.852 -33.152 -33.070 1.00 46.78 106 THR A C 1
ATOM 781 O O . THR A 1 106 ? 23.701 -34.012 -33.292 1.00 46.78 106 THR A O 1
ATOM 784 N N . VAL A 1 107 ? 22.892 -32.362 -31.998 1.00 56.50 107 VAL A N 1
ATOM 785 C CA . VAL A 1 107 ? 23.695 -32.647 -30.809 1.00 56.50 107 VAL A CA 1
ATOM 786 C C . VAL A 1 107 ? 22.812 -33.436 -29.852 1.00 56.50 107 VAL A C 1
ATOM 788 O O . VAL A 1 107 ? 21.857 -32.908 -29.281 1.00 56.50 107 VAL A O 1
ATOM 791 N N . SER A 1 108 ? 23.130 -34.720 -29.709 1.00 51.94 108 SER A N 1
ATOM 792 C CA . SER A 1 108 ? 22.568 -35.617 -28.706 1.00 51.94 108 SER A CA 1
ATOM 793 C C . SER A 1 108 ? 22.771 -35.019 -27.317 1.00 51.94 108 SER A C 1
ATOM 795 O O . SER A 1 108 ? 23.895 -34.911 -26.826 1.00 51.94 108 SER A O 1
ATOM 797 N N . ARG A 1 109 ? 21.675 -34.592 -26.693 1.00 48.44 109 ARG A N 1
ATOM 798 C CA . ARG A 1 109 ? 21.663 -34.061 -25.333 1.00 48.44 109 ARG A CA 1
ATOM 799 C C . ARG A 1 109 ? 21.457 -35.233 -24.360 1.00 48.44 109 ARG A C 1
ATOM 801 O O . ARG A 1 109 ? 20.545 -36.027 -24.587 1.00 48.44 109 ARG A O 1
ATOM 808 N N . PRO A 1 110 ? 22.285 -35.382 -23.312 1.00 50.91 110 PRO A N 1
ATOM 809 C CA . PRO A 1 110 ? 22.108 -36.439 -22.327 1.00 50.91 110 PRO A CA 1
ATOM 810 C C . PRO A 1 110 ? 20.822 -36.196 -21.532 1.00 50.91 110 PRO A C 1
ATOM 812 O O . PRO A 1 110 ? 20.573 -35.087 -21.055 1.00 50.91 110 PRO A O 1
ATOM 815 N N . VAL A 1 111 ? 20.016 -37.251 -21.415 1.00 53.09 111 VAL A N 1
ATOM 816 C CA . VAL A 1 111 ? 18.845 -37.337 -20.539 1.00 53.09 111 VAL A CA 1
ATOM 817 C C . VAL A 1 111 ? 19.355 -37.282 -19.100 1.00 53.09 111 VAL A C 1
ATOM 819 O O . VAL A 1 111 ? 19.805 -38.284 -18.552 1.00 53.09 111 VAL A O 1
ATOM 822 N N . VAL A 1 112 ? 19.361 -36.086 -18.517 1.00 50.88 112 VAL A N 1
ATOM 823 C CA . VAL A 1 112 ? 19.512 -35.906 -17.072 1.00 50.88 112 VAL A CA 1
ATOM 824 C C . VAL A 1 112 ? 18.104 -35.908 -16.505 1.00 50.88 112 VAL A C 1
ATOM 826 O O . VAL A 1 112 ? 17.261 -35.140 -16.962 1.00 50.88 112 VAL A O 1
ATOM 829 N N . ALA A 1 113 ? 17.876 -36.840 -15.585 1.00 51.59 113 ALA A N 1
ATOM 830 C CA . ALA A 1 113 ? 16.604 -37.124 -14.950 1.00 51.59 113 ALA A CA 1
ATOM 831 C C . ALA A 1 113 ? 15.862 -35.853 -14.516 1.00 51.59 113 ALA A C 1
ATOM 833 O O . ALA A 1 113 ? 16.454 -34.958 -13.906 1.00 51.59 113 ALA A O 1
ATOM 834 N N . ASP A 1 114 ? 14.564 -35.834 -14.823 1.00 42.66 114 ASP A N 1
ATOM 835 C CA . ASP A 1 114 ? 13.568 -34.981 -14.188 1.00 42.66 114 ASP A CA 1
ATOM 836 C C . ASP A 1 114 ? 13.716 -35.105 -12.670 1.00 42.66 114 ASP A C 1
ATOM 838 O O . ASP A 1 114 ? 13.314 -36.089 -12.050 1.00 42.66 114 ASP A O 1
ATOM 842 N N . HIS A 1 115 ? 14.327 -34.093 -12.065 1.00 42.59 115 HIS A N 1
ATOM 843 C CA . HIS A 1 115 ? 13.943 -33.709 -10.726 1.00 42.59 115 HIS A CA 1
ATOM 844 C C . HIS A 1 115 ? 12.762 -32.766 -10.895 1.00 42.59 115 HIS A C 1
ATOM 846 O O . HIS A 1 115 ? 12.946 -31.592 -11.226 1.00 42.59 115 HIS A O 1
ATOM 852 N N . ASP A 1 116 ? 11.565 -33.311 -10.677 1.00 40.22 116 ASP A N 1
ATOM 853 C CA . ASP A 1 116 ? 10.375 -32.571 -10.273 1.00 40.22 116 ASP A CA 1
ATOM 854 C C . ASP A 1 116 ? 10.747 -31.667 -9.092 1.00 40.22 116 ASP A C 1
ATOM 856 O O . ASP A 1 116 ? 10.667 -32.031 -7.920 1.00 40.22 116 ASP A O 1
ATOM 860 N N . VAL A 1 117 ? 11.228 -30.467 -9.405 1.00 47.09 117 VAL A N 1
ATOM 861 C CA . VAL A 1 117 ? 11.246 -29.359 -8.465 1.00 47.09 117 VAL A CA 1
ATOM 862 C C . VAL A 1 117 ? 9.815 -28.857 -8.459 1.00 47.09 117 VAL A C 1
ATOM 864 O O . VAL A 1 117 ? 9.460 -27.950 -9.218 1.00 47.09 117 VAL A O 1
ATOM 867 N N . GLU A 1 118 ? 8.991 -29.482 -7.616 1.00 37.75 118 GLU A N 1
ATOM 868 C CA . GLU A 1 118 ? 7.771 -28.876 -7.102 1.00 37.75 118 GLU A CA 1
ATOM 869 C C . GLU A 1 118 ? 8.126 -27.446 -6.695 1.00 37.75 118 GLU A C 1
ATOM 871 O O . GLU A 1 118 ? 8.770 -27.180 -5.676 1.00 37.75 118 GLU A O 1
ATOM 876 N N . ARG A 1 119 ? 7.750 -26.491 -7.549 1.00 41.56 119 ARG A N 1
ATOM 877 C CA . ARG A 1 119 ? 7.672 -25.087 -7.178 1.00 41.56 119 ARG A CA 1
ATOM 878 C C . ARG A 1 119 ? 6.545 -25.004 -6.167 1.00 41.56 119 ARG A C 1
ATOM 880 O O . ARG A 1 119 ? 5.417 -24.672 -6.514 1.00 41.56 119 ARG A O 1
ATOM 887 N N . HIS A 1 120 ? 6.865 -25.303 -4.916 1.00 35.03 120 HIS A N 1
ATOM 888 C CA . HIS A 1 120 ? 6.121 -24.801 -3.784 1.00 35.03 120 HIS A CA 1
ATOM 889 C C . HIS A 1 120 ? 6.188 -23.273 -3.864 1.00 35.03 120 HIS A C 1
ATOM 891 O O . HIS A 1 120 ? 7.090 -22.630 -3.327 1.00 35.03 120 HIS A O 1
ATOM 897 N N . THR A 1 121 ? 5.223 -22.674 -4.562 1.00 40.75 121 THR A N 1
ATOM 898 C CA . THR A 1 121 ? 4.644 -21.405 -4.138 1.00 40.75 121 THR A CA 1
ATOM 899 C C . THR A 1 121 ? 4.096 -21.675 -2.748 1.00 40.75 121 THR A C 1
ATOM 901 O O . THR A 1 121 ? 2.962 -22.113 -2.581 1.00 40.75 121 THR A O 1
ATOM 904 N N . ALA A 1 122 ? 4.982 -21.567 -1.761 1.00 42.38 122 ALA A N 1
ATOM 905 C CA . ALA A 1 122 ? 4.649 -21.630 -0.360 1.00 42.38 122 ALA A CA 1
ATOM 906 C C . ALA A 1 122 ? 3.763 -20.420 -0.070 1.00 42.38 122 ALA A C 1
ATOM 908 O O . ALA A 1 122 ? 4.238 -19.356 0.326 1.00 42.38 122 ALA A O 1
ATOM 909 N N . ASP A 1 123 ? 2.468 -20.610 -0.307 1.00 44.97 123 ASP A N 1
ATOM 910 C CA . ASP A 1 123 ? 1.379 -19.950 0.389 1.00 44.97 123 ASP A CA 1
ATOM 911 C C . ASP A 1 123 ? 1.519 -20.281 1.879 1.00 44.97 123 ASP A C 1
ATOM 913 O O . ASP A 1 123 ? 0.724 -20.998 2.480 1.00 44.97 123 ASP A O 1
ATOM 917 N N . SER A 1 124 ? 2.539 -19.711 2.517 1.00 44.25 124 SER A N 1
ATOM 918 C CA . SER A 1 124 ? 2.476 -19.392 3.936 1.00 44.25 124 SER A CA 1
ATOM 919 C C . SER A 1 124 ? 1.565 -18.176 4.097 1.00 44.25 124 SER A C 1
ATOM 921 O O . SER A 1 124 ? 1.956 -17.162 4.663 1.00 44.25 124 SER A O 1
ATOM 923 N N . ILE A 1 125 ? 0.317 -18.285 3.627 1.00 51.94 125 ILE A N 1
ATOM 924 C CA . ILE A 1 125 ? -0.800 -17.464 4.102 1.00 51.94 125 ILE A CA 1
ATOM 925 C C . ILE A 1 125 ? -1.265 -18.102 5.420 1.00 51.94 125 ILE A C 1
ATOM 927 O O . ILE A 1 125 ? -2.429 -18.438 5.623 1.00 51.94 125 ILE A O 1
ATOM 931 N N . GLY A 1 126 ? -0.305 -18.351 6.317 1.00 53.12 126 GLY A N 1
ATOM 932 C CA . GLY A 1 126 ? -0.622 -18.518 7.720 1.00 53.12 126 GLY A CA 1
ATOM 933 C C . GLY A 1 126 ? -1.244 -17.201 8.140 1.00 53.12 126 GLY A C 1
ATOM 934 O O . GLY A 1 126 ? -0.709 -16.143 7.818 1.00 53.12 126 GLY A O 1
ATOM 935 N N . SER A 1 127 ? -2.412 -17.269 8.764 1.00 64.19 127 SER A N 1
ATOM 936 C CA . SER A 1 127 ? -3.133 -16.126 9.306 1.00 64.19 127 SER A CA 1
ATOM 937 C C . SER A 1 127 ? -2.297 -15.482 10.416 1.00 64.19 127 SER A C 1
ATOM 939 O O . SER A 1 127 ? -2.524 -15.731 11.602 1.00 64.19 127 SER A O 1
ATOM 941 N N . ASP A 1 128 ? -1.256 -14.752 10.030 1.00 80.94 128 ASP A N 1
ATOM 942 C CA . ASP A 1 128 ? -0.299 -14.186 10.958 1.00 80.94 128 ASP A CA 1
ATOM 943 C C . ASP A 1 128 ? -0.910 -12.923 11.549 1.00 80.94 128 ASP A C 1
ATOM 945 O O . ASP A 1 128 ? -1.398 -12.033 10.842 1.00 80.94 128 ASP A O 1
ATOM 949 N N . VAL A 1 129 ? -0.969 -12.900 12.873 1.00 89.12 129 VAL A N 1
ATOM 950 C CA . VAL A 1 129 ? -1.549 -11.790 13.611 1.00 89.12 129 VAL A CA 1
ATOM 951 C C . VAL A 1 129 ? -0.453 -10.747 13.761 1.00 89.12 129 VAL A C 1
ATOM 953 O O . VAL A 1 129 ? 0.503 -10.939 14.507 1.00 89.12 129 VAL A O 1
ATOM 956 N N . ILE A 1 130 ? -0.592 -9.629 13.055 1.00 92.38 130 ILE A N 1
ATOM 957 C CA . ILE A 1 130 ? 0.396 -8.554 13.083 1.00 92.38 130 ILE A CA 1
ATOM 958 C C . ILE A 1 130 ? 0.096 -7.627 14.260 1.00 92.38 130 ILE A C 1
ATOM 960 O O . ILE A 1 130 ? -0.961 -6.994 14.312 1.00 92.38 130 ILE A O 1
ATOM 964 N N . ASP A 1 131 ? 1.045 -7.502 15.183 1.00 91.50 131 ASP A N 1
ATOM 965 C CA . ASP A 1 131 ? 0.952 -6.566 16.304 1.00 91.50 131 ASP A CA 1
ATOM 966 C C . ASP A 1 131 ? 0.957 -5.105 15.808 1.00 91.50 131 ASP A C 1
ATOM 968 O O . ASP A 1 131 ? 1.877 -4.652 15.113 1.00 91.50 131 ASP A O 1
ATOM 972 N N . LEU A 1 132 ? -0.066 -4.339 16.196 1.00 92.50 132 LEU A N 1
ATOM 973 C CA . LEU A 1 132 ? -0.125 -2.893 15.989 1.00 92.50 132 LEU A CA 1
ATOM 974 C C . LEU A 1 132 ? 0.464 -2.178 17.216 1.00 92.50 132 LEU A C 1
ATOM 976 O O . LEU A 1 132 ? 0.161 -2.563 18.346 1.00 92.50 132 LEU A O 1
ATOM 980 N N . PRO A 1 133 ? 1.270 -1.116 17.036 1.00 88.62 133 PRO A N 1
ATOM 981 C CA . PRO A 1 133 ? 1.696 -0.291 18.162 1.00 88.62 133 PRO A CA 1
ATOM 982 C C . PRO A 1 133 ? 0.494 0.406 18.831 1.00 88.62 133 PRO A C 1
ATOM 984 O O . PRO A 1 133 ? -0.528 0.657 18.192 1.00 88.62 133 PRO A O 1
ATOM 987 N N . ASP A 1 134 ? 0.603 0.731 20.120 1.00 75.31 134 ASP A N 1
ATOM 988 C CA . ASP A 1 134 ? -0.502 1.327 20.883 1.00 75.31 134 ASP A CA 1
ATOM 989 C C . ASP A 1 134 ? -0.985 2.655 20.259 1.00 75.31 134 ASP A C 1
ATOM 991 O O . ASP A 1 134 ? -0.187 3.536 19.937 1.00 75.31 134 ASP A O 1
ATOM 995 N N . GLY A 1 135 ? -2.306 2.804 20.082 1.00 72.31 135 GLY A N 1
ATOM 996 C CA . GLY A 1 135 ? -2.935 4.000 19.491 1.00 72.31 135 GLY A CA 1
ATOM 997 C C . GLY A 1 135 ? -2.982 4.035 17.954 1.00 72.31 135 GLY A C 1
ATOM 998 O O . GLY A 1 135 ? -3.345 5.056 17.371 1.00 72.31 135 GLY A O 1
ATOM 999 N N . ALA A 1 136 ? -2.633 2.936 17.285 1.00 70.12 136 ALA A N 1
ATOM 1000 C CA . ALA A 1 136 ? -2.422 2.877 15.841 1.00 70.12 136 ALA A CA 1
ATOM 1001 C C . ALA A 1 136 ? -3.652 2.467 15.009 1.00 70.12 136 ALA A C 1
ATOM 1003 O O . ALA A 1 136 ? -3.550 1.643 14.104 1.00 70.12 136 ALA A O 1
ATOM 1004 N N . ASP A 1 137 ? -4.813 3.078 15.252 1.00 84.38 137 ASP A N 1
ATOM 1005 C CA . ASP A 1 137 ? -5.958 2.936 14.336 1.00 84.38 137 ASP A CA 1
ATOM 1006 C C . ASP A 1 137 ? -5.777 3.713 13.018 1.00 84.38 137 ASP A C 1
ATOM 1008 O O . ASP A 1 137 ? -6.606 3.601 12.112 1.00 84.38 137 ASP A O 1
ATOM 1012 N N . ALA A 1 138 ? -4.694 4.487 12.900 1.00 93.06 138 ALA A N 1
ATOM 1013 C CA . ALA A 1 138 ? -4.351 5.246 11.708 1.00 93.06 138 ALA A CA 1
ATOM 1014 C C . ALA A 1 138 ? -3.983 4.324 10.533 1.00 93.06 138 ALA A C 1
ATOM 1016 O O . ALA A 1 138 ? -3.177 3.401 10.673 1.00 93.06 138 ALA A O 1
ATOM 1017 N N . ALA A 1 139 ? -4.504 4.632 9.344 1.00 93.75 139 ALA A N 1
ATOM 1018 C CA . ALA A 1 139 ? -4.259 3.869 8.120 1.00 93.75 139 ALA A CA 1
ATOM 1019 C C . ALA A 1 139 ? -2.760 3.692 7.818 1.00 93.75 139 ALA A C 1
ATOM 1021 O O . ALA A 1 139 ? -2.325 2.598 7.467 1.00 93.75 139 ALA A O 1
ATOM 1022 N N . GLY A 1 140 ? -1.945 4.728 8.048 1.00 94.62 140 GLY A N 1
ATOM 1023 C CA . GLY A 1 140 ? -0.495 4.643 7.848 1.00 94.62 140 GLY A CA 1
ATOM 1024 C C . GLY A 1 140 ? 0.194 3.606 8.744 1.00 94.62 140 GLY A C 1
ATOM 1025 O O . GLY A 1 140 ? 1.162 2.975 8.325 1.00 94.62 140 GLY A O 1
ATOM 1026 N N . ALA A 1 141 ? -0.316 3.371 9.956 1.00 94.44 141 ALA A N 1
ATOM 1027 C CA . ALA A 1 141 ? 0.248 2.361 10.845 1.00 94.44 141 ALA A CA 1
ATOM 1028 C C . ALA A 1 141 ? -0.143 0.937 10.428 1.00 94.44 141 ALA A C 1
ATOM 1030 O O . ALA A 1 141 ? 0.681 0.031 10.533 1.00 94.44 141 ALA A O 1
ATOM 1031 N N . ILE A 1 142 ? -1.353 0.756 9.888 1.00 95.12 142 ILE A N 1
ATOM 1032 C CA . ILE A 1 142 ? -1.805 -0.501 9.275 1.00 95.12 142 ILE A CA 1
ATOM 1033 C C . ILE A 1 142 ? -0.935 -0.834 8.054 1.00 95.12 142 ILE A C 1
ATOM 1035 O O . ILE A 1 142 ? -0.448 -1.960 7.936 1.00 95.12 142 ILE A O 1
ATOM 1039 N N . VAL A 1 143 ? -0.671 0.149 7.182 1.00 95.94 143 VAL A N 1
ATOM 1040 C CA . VAL A 1 143 ? 0.234 -0.013 6.030 1.00 95.94 143 VAL A CA 1
ATOM 1041 C C . VAL A 1 143 ? 1.640 -0.390 6.494 1.00 95.94 143 VAL A C 1
ATOM 1043 O O . VAL A 1 143 ? 2.179 -1.396 6.042 1.00 95.94 143 VAL A O 1
ATOM 1046 N N . ALA A 1 144 ? 2.216 0.355 7.441 1.00 95.19 144 ALA A N 1
ATOM 1047 C CA . ALA A 1 144 ? 3.554 0.076 7.959 1.00 95.19 144 ALA A CA 1
ATOM 1048 C C . ALA A 1 144 ? 3.651 -1.305 8.634 1.00 95.19 144 ALA A C 1
ATOM 1050 O O . ALA A 1 144 ? 4.643 -2.013 8.471 1.00 95.19 144 ALA A O 1
ATOM 1051 N N . ALA A 1 145 ? 2.623 -1.716 9.381 1.00 94.25 145 ALA A N 1
ATOM 1052 C CA . ALA A 1 145 ? 2.551 -3.040 9.990 1.00 94.25 145 ALA A CA 1
ATOM 1053 C C . ALA A 1 145 ? 2.499 -4.145 8.923 1.00 94.25 145 ALA A C 1
ATOM 1055 O O . ALA A 1 145 ? 3.289 -5.085 8.983 1.00 94.25 145 ALA A O 1
ATOM 1056 N N . THR A 1 146 ? 1.656 -3.979 7.903 1.00 94.44 146 THR A N 1
ATOM 1057 C CA . THR A 1 146 ? 1.528 -4.924 6.782 1.00 94.44 146 THR A CA 1
ATOM 1058 C C . THR A 1 146 ? 2.830 -5.042 5.990 1.00 94.44 146 THR A C 1
ATOM 1060 O O . THR A 1 146 ? 3.267 -6.143 5.671 1.00 94.44 146 THR A O 1
ATOM 1063 N N . MET A 1 147 ? 3.499 -3.919 5.715 1.00 95.12 147 MET A N 1
ATOM 1064 C CA . MET A 1 147 ? 4.783 -3.913 5.011 1.00 95.12 147 MET A CA 1
ATOM 1065 C C . MET A 1 147 ? 5.895 -4.588 5.816 1.00 95.12 147 MET A C 1
ATOM 1067 O O . MET A 1 147 ? 6.716 -5.280 5.228 1.00 95.12 147 MET A O 1
ATOM 1071 N N . ARG A 1 148 ? 5.910 -4.442 7.148 1.00 94.06 148 ARG A N 1
ATOM 1072 C CA . ARG A 1 148 ? 6.862 -5.164 8.012 1.00 94.06 148 ARG A CA 1
ATOM 1073 C C . ARG A 1 148 ? 6.632 -6.675 8.018 1.00 94.06 148 ARG A C 1
ATOM 1075 O O . ARG A 1 148 ? 7.599 -7.412 8.167 1.00 94.06 148 ARG A O 1
ATOM 1082 N N . GLY A 1 149 ? 5.382 -7.120 7.876 1.00 91.19 149 GLY A N 1
ATOM 1083 C CA . GLY A 1 149 ? 5.041 -8.543 7.764 1.00 91.19 149 GLY A CA 1
ATOM 1084 C C . GLY A 1 149 ? 5.356 -9.143 6.389 1.00 91.19 149 GLY A C 1
ATOM 1085 O O . GLY A 1 149 ? 5.574 -10.345 6.271 1.00 91.19 149 GLY A O 1
ATOM 1086 N N . ALA A 1 150 ? 5.418 -8.320 5.342 1.00 93.00 150 ALA A N 1
ATOM 1087 C CA . ALA A 1 150 ? 5.717 -8.772 3.992 1.00 93.00 150 ALA A CA 1
ATOM 1088 C C . ALA A 1 150 ? 7.234 -8.949 3.785 1.00 93.00 150 ALA A C 1
ATOM 1090 O O . ALA A 1 150 ? 8.001 -7.991 3.744 1.00 93.00 150 ALA A O 1
ATOM 1091 N N . THR A 1 151 ? 7.682 -10.193 3.615 1.00 91.81 151 THR A N 1
ATOM 1092 C CA . THR A 1 151 ? 9.110 -10.534 3.467 1.00 91.81 151 THR A CA 1
ATOM 1093 C C . THR A 1 151 ? 9.700 -10.196 2.095 1.00 91.81 151 THR A C 1
ATOM 1095 O O . THR A 1 151 ? 10.916 -10.227 1.914 1.00 91.81 151 THR A O 1
ATOM 1098 N N . ASP A 1 152 ? 8.853 -9.943 1.098 1.00 94.88 152 ASP A N 1
ATOM 1099 C CA . ASP A 1 152 ? 9.212 -9.803 -0.317 1.00 94.88 152 ASP A CA 1
ATOM 1100 C C . ASP A 1 152 ? 9.230 -8.352 -0.817 1.00 94.88 152 ASP A C 1
ATOM 1102 O O . ASP A 1 152 ? 9.450 -8.124 -2.011 1.00 94.88 152 ASP A O 1
ATOM 1106 N N . VAL A 1 153 ? 9.011 -7.380 0.074 1.00 96.94 153 VAL A N 1
ATOM 1107 C CA . VAL A 1 153 ? 8.892 -5.961 -0.271 1.00 96.94 153 VAL A CA 1
ATOM 1108 C C . VAL A 1 153 ? 9.928 -5.100 0.442 1.00 96.94 153 VAL A C 1
ATOM 1110 O O . VAL A 1 153 ? 10.275 -5.320 1.598 1.00 96.94 153 VAL A O 1
ATOM 1113 N N . ILE A 1 154 ? 10.407 -4.077 -0.260 1.00 97.50 154 ILE A N 1
ATOM 1114 C CA . ILE A 1 154 ? 11.300 -3.043 0.265 1.00 97.50 154 ILE A CA 1
ATOM 1115 C C . ILE A 1 154 ? 10.577 -1.704 0.152 1.00 97.50 154 ILE A C 1
ATOM 1117 O O . ILE A 1 154 ? 10.131 -1.337 -0.934 1.00 97.50 154 ILE A O 1
ATOM 1121 N N . GLU A 1 155 ? 10.458 -0.967 1.256 1.00 97.44 155 GLU A N 1
ATOM 1122 C CA . GLU A 1 155 ? 9.816 0.351 1.263 1.00 97.44 155 GLU A CA 1
ATOM 1123 C C . GLU A 1 155 ? 10.568 1.346 0.364 1.00 97.44 155 GLU A C 1
ATOM 1125 O O . GLU A 1 155 ? 11.792 1.478 0.420 1.00 97.44 155 GLU A O 1
ATOM 1130 N N . CYS A 1 156 ? 9.819 2.061 -0.472 1.00 97.00 156 CYS A N 1
ATOM 1131 C CA . CYS A 1 156 ? 10.324 3.157 -1.281 1.00 97.00 156 CYS A CA 1
ATOM 1132 C C . CYS A 1 156 ? 10.072 4.474 -0.531 1.00 97.00 156 CYS A C 1
ATOM 1134 O O . CYS A 1 156 ? 8.933 4.744 -0.149 1.00 97.00 156 CYS A O 1
ATOM 1136 N N . PRO A 1 157 ? 11.084 5.341 -0.347 1.00 96.69 157 PRO A N 1
ATOM 1137 C CA . PRO A 1 157 ? 10.910 6.576 0.420 1.00 96.69 157 PRO A CA 1
ATOM 1138 C C . PRO A 1 157 ? 10.115 7.648 -0.346 1.00 96.69 157 PRO A C 1
ATOM 1140 O O . PRO A 1 157 ? 9.765 8.682 0.222 1.00 96.69 157 PRO A O 1
ATOM 1143 N N . VAL A 1 158 ? 9.830 7.429 -1.635 1.00 96.56 158 VAL A N 1
ATOM 1144 C CA . VAL A 1 158 ? 8.948 8.301 -2.416 1.00 96.56 158 VAL A CA 1
ATOM 1145 C C . VAL A 1 158 ? 7.502 8.024 -2.013 1.00 96.56 158 VAL A C 1
ATOM 1147 O O . VAL A 1 158 ? 7.062 6.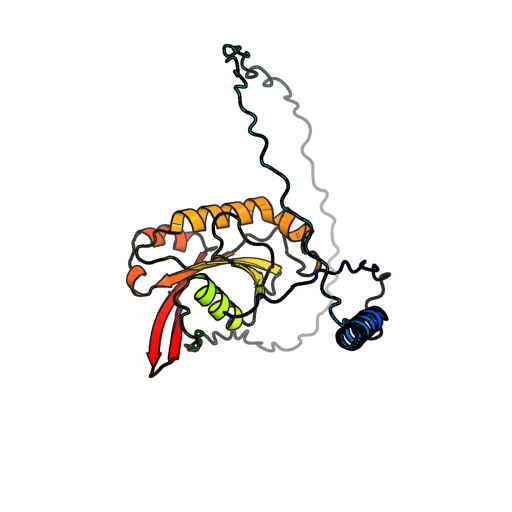877 -2.023 1.00 96.56 158 VAL A O 1
ATOM 1150 N N . LYS A 1 159 ? 6.745 9.081 -1.711 1.00 96.75 159 LYS A N 1
ATOM 1151 C CA . LYS A 1 159 ? 5.322 8.986 -1.368 1.00 96.75 159 LYS A CA 1
ATOM 1152 C C . LYS A 1 159 ? 4.443 9.690 -2.402 1.00 96.75 159 LYS A C 1
ATOM 1154 O O . LYS A 1 159 ? 4.852 10.732 -2.921 1.00 96.75 159 LYS A O 1
ATOM 1159 N N . PRO A 1 160 ? 3.239 9.163 -2.691 1.00 97.12 160 PRO A N 1
ATOM 1160 C CA . PRO A 1 160 ? 2.274 9.858 -3.529 1.00 97.12 160 PRO A CA 1
ATOM 1161 C C . PRO A 1 160 ? 1.765 11.124 -2.814 1.00 97.12 160 PRO A C 1
ATOM 1163 O O . PRO A 1 160 ? 1.366 11.051 -1.651 1.00 97.12 160 PRO A O 1
ATOM 1166 N N . PRO A 1 161 ? 1.717 12.289 -3.485 1.00 96.19 161 PRO A N 1
ATOM 1167 C CA . PRO A 1 161 ? 1.364 13.553 -2.833 1.00 96.19 161 PRO A CA 1
ATOM 1168 C C . PRO A 1 161 ? -0.116 13.651 -2.426 1.00 96.19 161 PRO A C 1
ATOM 1170 O O . PRO A 1 161 ? -0.451 14.433 -1.543 1.00 96.19 161 PRO A O 1
ATOM 1173 N N . MET A 1 162 ? -1.005 12.876 -3.057 1.00 96.50 162 MET A N 1
ATOM 1174 C CA . MET A 1 162 ? -2.458 12.930 -2.817 1.00 96.50 162 MET A CA 1
ATOM 1175 C C . MET A 1 162 ? -2.919 12.067 -1.639 1.00 96.50 162 MET A C 1
ATOM 1177 O O . MET A 1 162 ? -4.013 12.272 -1.122 1.00 96.50 162 MET A O 1
ATOM 1181 N N . LEU A 1 163 ? -2.103 11.099 -1.213 1.00 96.12 163 LEU A N 1
ATOM 1182 C CA . LEU A 1 163 ? -2.478 10.138 -0.181 1.00 96.12 163 LEU A CA 1
ATOM 1183 C C . LEU A 1 163 ? -1.283 9.859 0.733 1.00 96.12 163 LEU A C 1
ATOM 1185 O O . LEU A 1 163 ? -0.534 8.910 0.527 1.00 96.12 163 LEU A O 1
ATOM 1189 N N . ALA A 1 164 ? -1.119 10.695 1.759 1.00 95.06 164 ALA A N 1
ATOM 1190 C CA . ALA A 1 164 ? 0.016 10.627 2.687 1.00 95.06 164 ALA A CA 1
ATOM 1191 C C . ALA A 1 164 ? 0.101 9.304 3.476 1.00 95.06 164 ALA A C 1
ATOM 1193 O O . ALA A 1 164 ? 1.173 8.939 3.960 1.00 95.06 164 ALA A O 1
ATOM 1194 N N . GLU A 1 165 ? -1.031 8.610 3.614 1.00 96.06 165 GLU A N 1
ATOM 1195 C CA . GLU A 1 165 ? -1.152 7.328 4.317 1.00 96.06 165 GLU A CA 1
ATOM 1196 C C . GLU A 1 165 ? -0.743 6.130 3.450 1.00 96.06 165 GLU A C 1
ATOM 1198 O O . GLU A 1 165 ? -0.513 5.049 3.990 1.00 96.06 165 GLU A O 1
ATOM 1203 N N . ALA A 1 166 ? -0.643 6.305 2.129 1.00 97.50 166 ALA A N 1
ATOM 1204 C CA . ALA A 1 166 ? -0.177 5.260 1.233 1.00 97.50 166 ALA A CA 1
ATOM 1205 C C . ALA A 1 166 ? 1.351 5.235 1.153 1.00 97.50 166 ALA A C 1
ATOM 1207 O O . ALA A 1 166 ? 2.018 6.274 1.153 1.00 97.50 166 ALA A O 1
ATOM 1208 N N . SER A 1 167 ? 1.890 4.028 1.016 1.00 97.75 167 SER A N 1
ATOM 1209 C CA . SER A 1 167 ? 3.324 3.794 0.879 1.00 97.75 167 SER A CA 1
ATOM 1210 C C . SER A 1 167 ? 3.617 3.038 -0.406 1.00 97.75 167 SER A C 1
ATOM 1212 O O . SER A 1 167 ? 2.875 2.142 -0.813 1.00 97.75 167 SER A O 1
ATOM 1214 N N . LEU A 1 168 ? 4.720 3.408 -1.052 1.00 98.12 168 LEU A N 1
ATOM 1215 C CA . LEU A 1 168 ? 5.260 2.668 -2.180 1.00 98.12 168 LEU A CA 1
ATOM 1216 C C . LEU A 1 168 ? 6.246 1.621 -1.677 1.00 98.12 168 LEU A C 1
ATOM 1218 O O . LEU A 1 168 ? 7.014 1.860 -0.747 1.00 98.12 168 LEU A O 1
ATOM 1222 N N . ALA A 1 169 ? 6.270 0.479 -2.343 1.00 98.25 169 ALA A N 1
ATOM 1223 C CA . ALA A 1 169 ? 7.270 -0.545 -2.130 1.00 98.25 169 ALA A CA 1
ATOM 1224 C C . ALA A 1 169 ? 7.755 -1.110 -3.464 1.00 98.25 169 ALA A C 1
ATOM 1226 O O . ALA A 1 169 ? 7.109 -0.961 -4.504 1.00 98.25 169 ALA A O 1
ATOM 1227 N N . VAL A 1 170 ? 8.901 -1.773 -3.419 1.00 98.31 170 VAL A N 1
ATOM 1228 C CA . VAL A 1 170 ? 9.470 -2.516 -4.539 1.00 98.31 170 VAL A CA 1
ATOM 1229 C C . VAL A 1 170 ? 9.538 -3.977 -4.139 1.00 98.31 170 VAL A C 1
ATOM 1231 O O . VAL A 1 170 ? 10.056 -4.315 -3.076 1.00 98.31 170 VAL A O 1
ATOM 1234 N N . THR A 1 171 ? 8.982 -4.836 -4.978 1.00 98.12 171 THR A N 1
ATOM 1235 C CA . THR A 1 171 ? 9.003 -6.291 -4.787 1.00 98.12 171 THR A CA 1
ATOM 1236 C C . THR A 1 171 ? 10.312 -6.884 -5.305 1.00 98.12 171 THR A C 1
ATOM 1238 O O . THR A 1 171 ? 11.066 -6.242 -6.042 1.00 98.12 171 THR A O 1
ATOM 1241 N N . ARG A 1 172 ? 10.616 -8.130 -4.927 1.00 96.44 172 ARG A N 1
ATOM 1242 C CA . ARG A 1 172 ? 11.838 -8.833 -5.362 1.00 96.44 172 ARG A CA 1
ATOM 1243 C C . ARG A 1 172 ? 11.978 -8.951 -6.889 1.00 96.44 172 ARG A C 1
ATOM 1245 O O . ARG A 1 172 ? 13.100 -9.001 -7.390 1.00 96.44 172 ARG A O 1
ATOM 1252 N N . ASP A 1 173 ? 10.869 -8.982 -7.624 1.00 96.62 173 ASP A N 1
ATOM 1253 C CA . ASP A 1 173 ? 10.817 -8.992 -9.095 1.00 96.62 173 ASP A CA 1
ATOM 1254 C C . ASP A 1 173 ? 11.009 -7.597 -9.728 1.00 96.62 173 ASP A C 1
ATOM 1256 O O . ASP A 1 173 ? 10.918 -7.458 -10.950 1.00 96.62 173 ASP A O 1
ATOM 1260 N N . ARG A 1 174 ? 11.338 -6.586 -8.906 1.00 97.81 174 ARG A N 1
ATOM 1261 C CA . ARG A 1 174 ? 11.562 -5.178 -9.270 1.00 97.81 174 ARG A CA 1
ATOM 1262 C C . ARG A 1 174 ? 10.296 -4.417 -9.666 1.00 97.81 174 ARG A C 1
ATOM 1264 O O . ARG A 1 174 ? 10.402 -3.331 -10.242 1.00 97.81 174 ARG A O 1
ATOM 1271 N N . ARG A 1 175 ? 9.109 -4.930 -9.333 1.00 97.75 175 ARG A N 1
ATOM 1272 C CA . ARG A 1 175 ? 7.838 -4.245 -9.586 1.00 97.75 175 ARG A CA 1
ATOM 1273 C C . ARG A 1 175 ? 7.507 -3.237 -8.487 1.00 97.75 175 ARG A C 1
ATOM 1275 O O . ARG A 1 175 ? 7.689 -3.502 -7.296 1.00 97.75 175 ARG A O 1
ATOM 1282 N N . LEU A 1 176 ? 6.967 -2.086 -8.888 1.00 98.19 176 LEU A N 1
ATOM 1283 C CA . LEU A 1 176 ? 6.372 -1.121 -7.961 1.00 98.19 176 LEU A CA 1
ATOM 1284 C C . LEU A 1 176 ? 5.034 -1.635 -7.429 1.00 98.19 176 LEU A C 1
ATOM 1286 O O . LEU A 1 176 ? 4.174 -2.057 -8.203 1.00 98.19 176 LEU A O 1
ATOM 1290 N N . VAL A 1 177 ? 4.847 -1.546 -6.116 1.00 98.31 177 VAL A N 1
ATOM 1291 C CA . VAL A 1 177 ? 3.600 -1.890 -5.433 1.00 98.31 177 VAL A CA 1
ATOM 1292 C C . VAL A 1 177 ? 3.150 -0.705 -4.587 1.00 98.31 177 VAL A C 1
ATOM 1294 O O . VAL A 1 177 ? 3.908 -0.214 -3.752 1.00 98.31 177 VAL A O 1
ATOM 1297 N N . LEU A 1 178 ? 1.916 -0.250 -4.787 1.00 98.31 178 LEU A N 1
ATOM 1298 C CA . LEU A 1 178 ? 1.272 0.741 -3.930 1.00 98.31 178 LEU A CA 1
ATOM 1299 C C . LEU A 1 178 ? 0.488 0.022 -2.833 1.00 98.31 178 LEU A C 1
ATOM 1301 O O . LEU A 1 178 ? -0.408 -0.763 -3.137 1.00 98.31 178 LEU A O 1
ATOM 1305 N N . PHE A 1 179 ? 0.805 0.308 -1.574 1.00 98.19 179 PHE A N 1
ATOM 1306 C CA . PHE A 1 179 ? 0.023 -0.120 -0.419 1.00 98.19 179 PHE A CA 1
ATOM 1307 C C . PHE A 1 179 ? -0.889 1.018 0.020 1.00 98.19 179 PHE A C 1
ATOM 1309 O O . PHE A 1 179 ? -0.421 2.125 0.294 1.00 98.19 179 PHE A O 1
ATOM 1316 N N . ALA A 1 180 ? -2.186 0.743 0.108 1.00 97.75 180 ALA A N 1
ATOM 1317 C CA . ALA A 1 180 ? -3.166 1.708 0.582 1.00 97.75 180 ALA A CA 1
ATOM 1318 C C . ALA A 1 180 ? -4.253 1.019 1.405 1.00 97.75 180 ALA A C 1
ATOM 1320 O O . ALA A 1 180 ? -4.630 -0.114 1.115 1.00 97.75 180 ALA A O 1
ATOM 1321 N N . VAL A 1 181 ? -4.771 1.721 2.411 1.00 97.12 181 VAL A N 1
ATOM 1322 C CA . VAL A 1 181 ? -5.895 1.268 3.239 1.00 97.12 181 VAL A CA 1
ATOM 1323 C C . VAL A 1 181 ? -7.129 2.067 2.850 1.00 97.12 181 VAL A C 1
ATOM 1325 O O . VAL A 1 181 ? -7.093 3.297 2.844 1.00 97.12 181 VAL A O 1
ATOM 1328 N N . ALA A 1 182 ? -8.220 1.379 2.531 1.00 96.81 182 ALA A N 1
ATOM 1329 C CA . ALA A 1 182 ? -9.514 2.013 2.355 1.00 96.81 182 ALA A CA 1
ATOM 1330 C C . ALA A 1 182 ? -10.165 2.228 3.726 1.00 96.81 182 ALA A C 1
ATOM 1332 O O . ALA A 1 182 ? -10.340 1.283 4.496 1.00 96.81 182 ALA A O 1
ATOM 1333 N N . LYS A 1 183 ? -10.527 3.477 4.031 1.00 95.06 183 LYS A N 1
ATOM 1334 C CA . LYS A 1 183 ? -11.322 3.805 5.221 1.00 95.06 183 LYS A CA 1
ATOM 1335 C C . LYS A 1 183 ? -12.737 3.236 5.115 1.00 95.06 183 LYS A C 1
ATOM 1337 O O . LYS 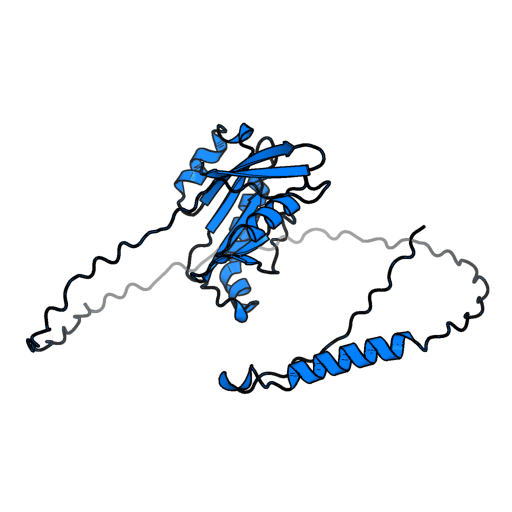A 1 183 ? -13.189 2.881 4.026 1.00 95.06 183 LYS A O 1
ATOM 1342 N N . GLN A 1 184 ? -13.424 3.201 6.258 1.00 93.19 184 GLN A N 1
ATOM 1343 C CA . GLN A 1 184 ? -14.787 2.691 6.364 1.00 93.19 184 GLN A CA 1
ATOM 1344 C C . GLN A 1 184 ? -15.715 3.343 5.330 1.00 93.19 184 GLN A C 1
ATOM 1346 O O . GLN A 1 184 ? -15.709 4.565 5.159 1.00 93.19 184 GLN A O 1
ATOM 1351 N N . GLY A 1 185 ? -16.505 2.528 4.634 1.00 93.12 185 GLY A N 1
ATOM 1352 C CA . GLY A 1 185 ? -17.383 2.996 3.560 1.00 93.12 185 GLY A CA 1
ATOM 1353 C C . GLY A 1 185 ? -16.637 3.393 2.283 1.00 93.12 185 GLY A C 1
ATOM 1354 O O . GLY A 1 185 ? -17.220 4.034 1.410 1.00 93.12 185 GLY A O 1
ATOM 1355 N N . LEU A 1 186 ? -15.358 3.018 2.158 1.00 94.88 186 LEU A N 1
ATOM 1356 C CA . LEU A 1 186 ? -14.544 3.165 0.950 1.00 94.88 186 LEU A CA 1
ATOM 1357 C C . LEU A 1 186 ? -14.389 4.620 0.464 1.00 94.88 186 LEU A C 1
ATOM 1359 O O . LEU A 1 186 ? -14.155 4.860 -0.724 1.00 94.88 186 LEU A O 1
ATOM 1363 N N . SER A 1 187 ? -14.474 5.596 1.378 1.00 94.75 187 SER A N 1
ATOM 1364 C CA . SER A 1 187 ? -14.408 7.037 1.068 1.00 94.75 187 SER A CA 1
ATOM 1365 C C . SER A 1 187 ? -13.142 7.441 0.311 1.00 94.75 187 SER A C 1
ATOM 1367 O O . SER A 1 187 ? -13.156 8.359 -0.508 1.00 94.75 187 SER A O 1
ATOM 1369 N N . ASP A 1 188 ? -12.050 6.722 0.562 1.00 95.56 188 ASP A N 1
ATOM 1370 C CA . ASP A 1 188 ? -10.717 7.077 0.086 1.00 95.56 188 ASP A CA 1
ATOM 1371 C C . ASP A 1 188 ? -10.378 6.440 -1.269 1.00 95.56 188 ASP A C 1
ATOM 1373 O O . ASP A 1 188 ? -9.322 6.731 -1.832 1.00 95.56 188 ASP A O 1
ATOM 1377 N N . LEU A 1 189 ? -11.268 5.621 -1.850 1.00 95.69 189 LEU A N 1
ATOM 1378 C CA . LEU A 1 189 ? -11.010 4.935 -3.125 1.00 95.69 189 LEU A CA 1
ATOM 1379 C C . LEU A 1 189 ? -10.634 5.895 -4.253 1.00 95.69 189 LEU A C 1
ATOM 1381 O O . LEU A 1 189 ? -9.793 5.565 -5.090 1.00 95.69 189 LEU A O 1
ATOM 1385 N N . ARG A 1 190 ? -11.215 7.099 -4.264 1.00 96.06 190 ARG A N 1
ATOM 1386 C CA . ARG A 1 190 ? -10.854 8.127 -5.242 1.00 96.06 190 ARG A CA 1
ATOM 1387 C C . ARG A 1 190 ? -9.398 8.570 -5.084 1.00 96.06 190 ARG A C 1
ATOM 1389 O O . ARG A 1 190 ? -8.667 8.579 -6.071 1.00 96.06 190 ARG A O 1
ATOM 1396 N N . GLY A 1 191 ? -8.975 8.885 -3.860 1.00 97.19 191 GLY A N 1
ATOM 1397 C CA . GLY A 1 191 ? -7.596 9.289 -3.571 1.00 97.19 191 GLY A CA 1
ATOM 1398 C C . GLY A 1 191 ? -6.596 8.165 -3.850 1.00 97.19 191 GLY A C 1
ATOM 1399 O O . GLY A 1 191 ? -5.524 8.409 -4.397 1.00 97.19 191 GLY A O 1
ATOM 1400 N N . ILE A 1 192 ? -6.977 6.916 -3.566 1.00 97.25 192 ILE A N 1
ATOM 1401 C CA . ILE A 1 192 ? -6.184 5.723 -3.895 1.00 97.25 192 ILE A CA 1
ATOM 1402 C C . ILE A 1 192 ? -6.032 5.572 -5.414 1.00 97.25 192 ILE A C 1
ATOM 1404 O O . ILE A 1 192 ? -4.926 5.338 -5.902 1.00 97.25 192 ILE A O 1
ATOM 1408 N N . GLY A 1 193 ? -7.113 5.753 -6.177 1.00 96.62 193 GLY A N 1
ATOM 1409 C CA . GLY A 1 193 ? -7.076 5.709 -7.640 1.00 96.62 193 GLY A CA 1
ATOM 1410 C C . GLY A 1 193 ? -6.202 6.810 -8.247 1.00 96.62 193 GLY A C 1
ATOM 1411 O O . GLY A 1 193 ? -5.426 6.550 -9.167 1.00 96.62 193 GLY A O 1
ATOM 1412 N N . GLU A 1 194 ? -6.275 8.029 -7.708 1.00 97.75 194 GLU A N 1
ATOM 1413 C CA . GLU A 1 194 ? -5.413 9.148 -8.105 1.00 97.75 194 GLU A CA 1
ATOM 1414 C C . GLU A 1 194 ? -3.936 8.872 -7.768 1.00 97.75 194 GLU A C 1
ATOM 1416 O O . GLU A 1 194 ? -3.066 9.092 -8.612 1.00 97.75 194 GLU A O 1
ATOM 1421 N N . ALA A 1 195 ? -3.642 8.301 -6.595 1.00 98.06 195 ALA A N 1
ATOM 1422 C CA . ALA A 1 195 ? -2.291 7.891 -6.209 1.00 98.06 195 ALA A CA 1
ATOM 1423 C C . ALA A 1 195 ? -1.730 6.774 -7.109 1.00 98.06 195 ALA A C 1
ATOM 1425 O O . ALA A 1 195 ? -0.565 6.832 -7.508 1.00 98.06 195 ALA A O 1
ATOM 1426 N N . TRP A 1 196 ? -2.550 5.783 -7.477 1.00 97.50 196 TRP A N 1
ATOM 1427 C CA . TRP A 1 196 ? -2.147 4.717 -8.399 1.00 97.50 196 TRP A CA 1
ATOM 1428 C C . TRP A 1 196 ? -1.870 5.257 -9.805 1.00 97.50 196 TRP A C 1
ATOM 1430 O O . TRP A 1 196 ? -0.845 4.923 -10.402 1.00 97.50 196 TRP A O 1
ATOM 1440 N N . ARG A 1 197 ? -2.730 6.150 -10.314 1.00 97.50 197 ARG A N 1
ATOM 1441 C CA . ARG A 1 197 ? -2.509 6.831 -11.597 1.00 97.50 197 ARG A CA 1
ATOM 1442 C C . ARG A 1 197 ? -1.203 7.622 -11.579 1.00 97.50 197 ARG A C 1
ATOM 1444 O O . ARG A 1 197 ? -0.389 7.454 -12.483 1.00 97.50 197 ARG A O 1
ATOM 1451 N N . TRP A 1 198 ? -0.977 8.410 -10.529 1.00 98.00 198 TRP A N 1
ATOM 1452 C CA . TRP A 1 198 ? 0.262 9.163 -10.353 1.00 98.00 198 TRP A CA 1
ATOM 1453 C C . TRP A 1 198 ? 1.490 8.242 -10.372 1.00 98.00 198 TRP A C 1
ATOM 1455 O O . TRP A 1 198 ? 2.439 8.510 -11.106 1.00 98.00 198 TRP A O 1
ATOM 1465 N N . MET A 1 199 ? 1.469 7.128 -9.634 1.00 97.81 199 MET A N 1
ATOM 1466 C CA . MET A 1 199 ? 2.562 6.148 -9.647 1.00 97.81 199 MET A CA 1
ATOM 1467 C C . MET A 1 199 ? 2.796 5.597 -11.060 1.00 97.81 199 MET A C 1
ATOM 1469 O O . MET A 1 199 ? 3.942 5.508 -11.501 1.00 97.81 199 MET A O 1
ATOM 1473 N N . ASN A 1 200 ? 1.727 5.247 -11.779 1.00 97.62 200 ASN A N 1
ATOM 1474 C CA . ASN A 1 200 ? 1.824 4.693 -13.125 1.00 97.62 200 ASN A CA 1
ATOM 1475 C C . ASN A 1 200 ? 2.438 5.691 -14.119 1.00 97.62 200 ASN A C 1
ATOM 1477 O O . ASN A 1 200 ? 3.319 5.324 -14.897 1.00 97.62 200 ASN A O 1
ATOM 1481 N N . GLU A 1 201 ? 2.023 6.955 -14.066 1.00 98.25 201 GLU A N 1
ATOM 1482 C CA . GLU A 1 201 ? 2.556 8.036 -14.904 1.00 98.25 201 GLU A CA 1
ATOM 1483 C C . GLU A 1 201 ? 4.022 8.357 -14.574 1.00 98.25 201 GLU A C 1
ATOM 1485 O O . GLU A 1 201 ? 4.816 8.633 -15.471 1.00 98.25 201 GLU A O 1
ATOM 1490 N N . ASN A 1 202 ? 4.412 8.261 -13.299 1.00 98.12 202 ASN A N 1
ATOM 1491 C CA . ASN A 1 202 ? 5.732 8.677 -12.820 1.00 98.12 202 ASN A CA 1
ATOM 1492 C C . ASN A 1 202 ? 6.736 7.524 -12.648 1.00 98.12 202 ASN A C 1
ATOM 1494 O O . ASN A 1 202 ? 7.857 7.759 -12.197 1.00 98.12 202 ASN A O 1
ATOM 1498 N N . ARG A 1 203 ? 6.399 6.285 -13.030 1.00 97.69 203 ARG A N 1
ATOM 1499 C CA . ARG A 1 203 ? 7.242 5.096 -12.777 1.00 97.69 203 ARG A CA 1
ATOM 1500 C C . ARG A 1 203 ? 8.680 5.210 -13.301 1.00 97.69 203 ARG A C 1
ATOM 1502 O O . ARG A 1 203 ? 9.606 4.785 -12.617 1.00 97.69 203 ARG A O 1
ATOM 1509 N N . VAL A 1 204 ? 8.882 5.845 -14.460 1.00 98.06 204 VAL A N 1
ATOM 1510 C CA . VAL A 1 204 ? 10.220 6.077 -15.044 1.00 98.06 204 VAL A CA 1
ATOM 1511 C C . VAL A 1 204 ? 11.028 7.071 -14.203 1.00 98.06 204 VAL A C 1
ATOM 1513 O O . VAL A 1 204 ? 12.222 6.882 -13.973 1.00 98.06 204 VAL A O 1
ATOM 1516 N N . LEU A 1 205 ? 10.382 8.126 -13.703 1.00 98.06 205 LEU A N 1
ATOM 1517 C CA . LEU A 1 205 ? 11.028 9.103 -12.825 1.00 98.06 205 LEU A CA 1
ATOM 1518 C C . LEU A 1 205 ? 11.397 8.462 -11.484 1.00 98.06 205 LEU A C 1
ATOM 1520 O O . LEU A 1 205 ? 12.507 8.661 -10.994 1.00 98.06 205 LEU A O 1
ATOM 1524 N N . ILE A 1 206 ? 10.505 7.636 -10.930 1.00 98.12 206 ILE A N 1
ATOM 1525 C CA . ILE A 1 206 ? 10.746 6.897 -9.686 1.00 98.12 206 ILE A CA 1
ATOM 1526 C C . ILE A 1 206 ? 11.926 5.926 -9.860 1.00 98.12 206 ILE A C 1
ATOM 1528 O O . ILE A 1 206 ? 12.814 5.897 -9.006 1.00 98.12 206 ILE A O 1
ATOM 1532 N N . SER A 1 207 ? 12.003 5.190 -10.978 1.00 97.88 207 SER A N 1
ATOM 1533 C CA . SER A 1 207 ? 13.136 4.292 -11.247 1.00 97.88 207 SER A CA 1
ATOM 1534 C C . SER A 1 207 ? 14.463 5.042 -11.391 1.00 97.88 207 SER A C 1
ATOM 1536 O O . SER A 1 207 ? 15.497 4.545 -10.950 1.00 97.88 207 SER A O 1
ATOM 1538 N N . MET A 1 208 ? 14.447 6.254 -11.960 1.00 97.94 208 MET A N 1
ATOM 1539 C CA . MET A 1 208 ? 15.642 7.104 -12.050 1.00 97.94 208 MET A CA 1
ATOM 1540 C C . MET A 1 208 ? 16.059 7.690 -10.699 1.00 97.94 208 MET A C 1
ATOM 1542 O O . MET A 1 208 ? 17.253 7.823 -10.440 1.00 97.94 208 MET A O 1
ATOM 1546 N N . ALA A 1 209 ? 15.097 8.037 -9.841 1.00 97.31 209 ALA A N 1
ATOM 1547 C CA . ALA A 1 209 ? 15.365 8.586 -8.514 1.00 97.31 209 ALA A CA 1
ATOM 1548 C C . ALA A 1 209 ? 15.951 7.541 -7.549 1.00 97.31 209 ALA A C 1
ATOM 1550 O O . ALA A 1 209 ? 16.689 7.902 -6.635 1.00 97.31 209 ALA A O 1
ATOM 1551 N N . MET A 1 210 ? 15.637 6.257 -7.756 1.00 97.06 210 MET A N 1
ATOM 1552 C CA . MET A 1 210 ? 16.013 5.154 -6.863 1.00 97.06 210 MET A CA 1
ATOM 1553 C C . MET A 1 210 ? 16.744 4.017 -7.599 1.00 97.06 210 MET A C 1
ATOM 1555 O O . MET A 1 210 ? 16.270 2.874 -7.601 1.00 97.06 210 MET A O 1
ATOM 1559 N N . PRO A 1 211 ? 17.926 4.269 -8.195 1.00 96.62 211 PRO A N 1
ATOM 1560 C CA . PRO A 1 211 ? 18.658 3.251 -8.952 1.00 96.62 211 PRO A CA 1
ATOM 1561 C C . PRO A 1 211 ? 19.073 2.043 -8.095 1.00 96.62 211 PRO A C 1
ATOM 1563 O O . PRO A 1 211 ? 19.209 0.933 -8.610 1.00 96.62 211 PRO A O 1
ATOM 1566 N N . GLN A 1 212 ? 19.234 2.225 -6.780 1.00 95.88 212 GLN A N 1
ATOM 1567 C CA . GLN A 1 212 ? 19.575 1.159 -5.835 1.00 95.88 212 GLN A CA 1
ATOM 1568 C C . GLN A 1 212 ? 18.470 0.107 -5.671 1.00 95.88 212 GLN A C 1
ATOM 1570 O O . GLN A 1 212 ? 18.783 -1.037 -5.351 1.00 95.88 212 GLN A O 1
ATOM 1575 N N . LEU A 1 213 ? 17.205 0.467 -5.924 1.00 96.81 213 LEU A N 1
ATOM 1576 C CA . LEU A 1 213 ? 16.072 -0.462 -5.850 1.00 96.81 213 LEU A CA 1
ATOM 1577 C C . LEU A 1 213 ? 15.879 -1.262 -7.148 1.00 96.81 213 LEU A C 1
ATOM 1579 O O . LEU A 1 213 ? 15.075 -2.186 -7.176 1.00 96.81 213 LEU A O 1
ATOM 1583 N N . GLN A 1 214 ? 16.629 -0.932 -8.210 1.00 96.88 214 GLN A N 1
ATOM 1584 C CA . GLN A 1 214 ? 16.590 -1.613 -9.511 1.00 96.88 214 GLN A CA 1
ATOM 1585 C C . GLN A 1 214 ? 15.177 -1.739 -10.101 1.00 96.88 214 GLN A C 1
ATOM 1587 O O . GLN A 1 214 ? 14.888 -2.734 -10.754 1.00 96.88 214 GLN A O 1
ATOM 1592 N N . ILE A 1 215 ? 14.310 -0.751 -9.871 1.00 98.06 215 ILE A N 1
ATOM 1593 C CA . ILE A 1 215 ? 12.908 -0.762 -10.314 1.00 98.06 215 ILE A CA 1
ATOM 1594 C C . ILE A 1 215 ? 12.834 -0.953 -11.832 1.00 98.06 215 ILE A C 1
ATOM 1596 O O . ILE A 1 215 ? 13.514 -0.243 -12.574 1.00 98.06 215 ILE A O 1
ATOM 1600 N N . ASP A 1 216 ? 11.989 -1.878 -12.284 1.00 98.06 216 ASP A N 1
ATOM 1601 C CA . ASP A 1 216 ? 11.714 -2.094 -13.702 1.00 98.06 216 ASP A CA 1
ATOM 1602 C C . ASP A 1 216 ? 10.559 -1.183 -14.162 1.00 98.06 216 ASP A C 1
ATOM 1604 O O . ASP A 1 216 ? 9.405 -1.418 -13.790 1.00 98.06 216 ASP A O 1
ATOM 1608 N N . PRO A 1 217 ? 10.823 -0.140 -14.972 1.00 97.19 217 PRO A N 1
ATOM 1609 C CA . PRO A 1 217 ? 9.790 0.795 -15.409 1.00 97.19 217 PRO A CA 1
ATOM 1610 C C . PRO A 1 217 ? 8.846 0.207 -16.469 1.00 97.19 217 PRO A C 1
ATOM 1612 O O . PRO A 1 217 ? 7.845 0.844 -16.812 1.00 97.19 217 PRO A O 1
ATOM 1615 N N . HIS A 1 218 ? 9.156 -0.963 -17.033 1.00 97.62 218 HIS A N 1
ATOM 1616 C CA . HIS A 1 218 ? 8.324 -1.605 -18.050 1.00 97.62 218 HIS A CA 1
ATOM 1617 C C . HIS A 1 218 ? 7.245 -2.502 -17.444 1.00 97.62 218 HIS A C 1
ATOM 1619 O O . HIS A 1 218 ? 6.247 -2.782 -18.107 1.00 97.62 218 HIS A O 1
ATOM 1625 N N . GLN A 1 219 ? 7.408 -2.917 -16.188 1.00 97.12 219 GLN A N 1
ATOM 1626 C CA . GLN A 1 219 ? 6.397 -3.699 -15.491 1.00 97.12 219 GLN A CA 1
ATOM 1627 C C . GLN A 1 219 ? 5.228 -2.818 -15.051 1.00 97.12 219 GLN A C 1
ATOM 1629 O O . GLN A 1 219 ? 5.413 -1.706 -14.551 1.00 97.12 219 GLN A O 1
ATOM 1634 N N . MET A 1 220 ? 4.010 -3.336 -15.226 1.00 96.81 220 MET A N 1
ATOM 1635 C CA . MET A 1 220 ? 2.810 -2.670 -14.728 1.00 96.81 220 MET A CA 1
ATOM 1636 C C . MET A 1 220 ? 2.835 -2.642 -13.198 1.00 96.81 220 MET A C 1
ATOM 1638 O O . MET A 1 220 ? 3.036 -3.692 -12.577 1.00 96.81 220 MET A O 1
ATOM 1642 N N . PRO A 1 221 ? 2.645 -1.466 -12.578 1.00 97.69 221 PRO A N 1
ATOM 1643 C CA . PRO A 1 221 ? 2.668 -1.360 -11.134 1.00 97.69 221 PRO A CA 1
ATOM 1644 C C . PRO A 1 221 ? 1.435 -2.033 -10.524 1.00 97.69 221 PRO A C 1
ATOM 1646 O O . PRO A 1 221 ? 0.341 -2.015 -11.091 1.00 97.69 221 PRO A O 1
ATOM 1649 N N . HIS A 1 222 ? 1.613 -2.606 -9.340 1.00 97.56 222 HIS A N 1
ATOM 1650 C CA . HIS A 1 222 ? 0.583 -3.358 -8.630 1.00 97.56 222 HIS A CA 1
ATOM 1651 C C . HIS A 1 222 ? -0.037 -2.524 -7.506 1.00 97.56 222 HIS A C 1
ATOM 1653 O O . HIS A 1 222 ? 0.645 -1.716 -6.877 1.00 97.56 222 HIS A O 1
ATOM 1659 N N . LEU A 1 223 ? -1.316 -2.728 -7.215 1.00 97.69 223 LEU A N 1
ATOM 1660 C CA . LEU A 1 223 ? -2.011 -2.134 -6.073 1.00 97.69 223 LEU A CA 1
ATOM 1661 C C . LEU A 1 223 ? -2.337 -3.230 -5.057 1.00 97.69 223 LEU A C 1
ATOM 1663 O O . LEU A 1 223 ? -3.062 -4.169 -5.375 1.00 97.69 223 LEU A O 1
ATOM 1667 N N . ARG A 1 224 ? -1.838 -3.103 -3.827 1.00 97.31 224 ARG A N 1
ATOM 1668 C CA . ARG A 1 224 ? -2.286 -3.896 -2.674 1.00 97.31 224 ARG A CA 1
ATOM 1669 C C . ARG A 1 224 ? -3.226 -3.031 -1.834 1.00 97.31 224 ARG A C 1
ATOM 1671 O O . ARG A 1 224 ? -2.784 -2.129 -1.120 1.00 97.31 224 ARG A O 1
ATOM 1678 N N . LEU A 1 225 ? -4.524 -3.284 -1.975 1.00 97.25 225 LEU A N 1
ATOM 1679 C CA . LEU A 1 225 ? -5.589 -2.562 -1.289 1.00 97.25 225 LEU A CA 1
ATOM 1680 C C . LEU A 1 225 ? -5.992 -3.310 -0.016 1.00 97.25 225 LEU A C 1
ATOM 1682 O O . LEU A 1 225 ? -6.462 -4.441 -0.088 1.00 97.25 225 LEU A O 1
ATOM 1686 N N . LEU A 1 226 ? -5.844 -2.659 1.132 1.00 97.00 226 LEU A N 1
ATOM 1687 C CA . LEU A 1 226 ? -6.260 -3.165 2.435 1.00 97.00 226 LEU A CA 1
ATOM 1688 C C . LEU A 1 226 ? -7.65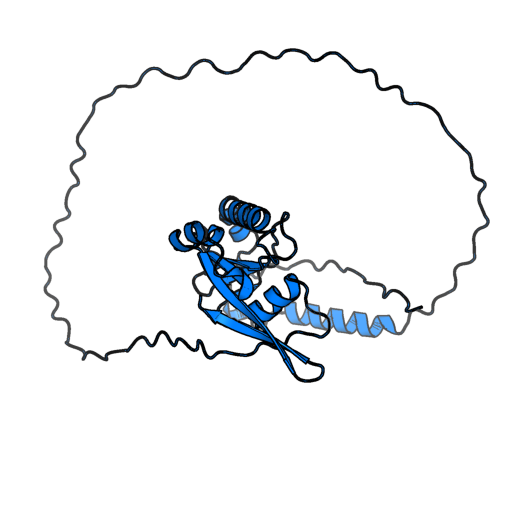8 -2.631 2.754 1.00 97.00 226 LEU A C 1
ATOM 1690 O O . LEU A 1 226 ? -7.856 -1.417 2.811 1.00 97.00 226 LEU A O 1
ATOM 1694 N N . VAL A 1 227 ? -8.625 -3.519 2.953 1.00 96.69 227 VAL A N 1
ATOM 1695 C CA . VAL A 1 227 ? -10.029 -3.160 3.202 1.00 96.69 227 VAL A CA 1
ATOM 1696 C C . VAL A 1 227 ? -10.485 -3.772 4.520 1.00 96.69 227 VAL A C 1
ATOM 1698 O O . VAL A 1 227 ? -10.106 -4.893 4.852 1.00 96.69 227 VAL A O 1
ATOM 1701 N N . ASP A 1 228 ? -11.303 -3.054 5.284 1.00 95.75 228 ASP A N 1
ATOM 1702 C CA . ASP A 1 228 ? -11.942 -3.649 6.456 1.00 95.75 228 ASP A CA 1
ATOM 1703 C C . ASP A 1 228 ? -12.844 -4.813 6.017 1.00 95.75 228 ASP A C 1
ATOM 1705 O O . ASP A 1 228 ? -13.580 -4.715 5.032 1.00 95.75 228 ASP A O 1
ATOM 1709 N N . ARG A 1 229 ? -12.824 -5.924 6.755 1.00 95.44 229 ARG A N 1
ATOM 1710 C CA . ARG A 1 229 ? -13.697 -7.074 6.495 1.00 95.44 229 ARG A CA 1
ATOM 1711 C C . ARG A 1 229 ? -15.179 -6.691 6.386 1.00 95.44 229 ARG A C 1
ATOM 1713 O O . ARG A 1 229 ? -15.904 -7.339 5.634 1.00 95.44 229 ARG A O 1
ATOM 1720 N N . ALA A 1 230 ? -15.632 -5.663 7.106 1.00 94.56 230 ALA A N 1
ATOM 1721 C CA . ALA A 1 230 ? -17.015 -5.186 7.027 1.00 94.56 230 ALA A CA 1
ATOM 1722 C C . ALA A 1 230 ? -17.393 -4.616 5.644 1.00 94.56 230 ALA A C 1
ATOM 1724 O O . ALA A 1 230 ? -18.553 -4.708 5.248 1.00 94.56 230 ALA A O 1
ATOM 1725 N N . ASP A 1 231 ? -16.421 -4.081 4.902 1.00 94.75 231 ASP A N 1
ATOM 1726 C CA . ASP A 1 231 ? -16.629 -3.415 3.611 1.00 94.75 231 ASP A CA 1
ATOM 1727 C C . ASP A 1 231 ? -16.320 -4.323 2.406 1.00 94.75 231 ASP A C 1
ATOM 1729 O O . ASP A 1 231 ? -16.484 -3.909 1.257 1.00 94.75 231 ASP A O 1
ATOM 1733 N N . LEU A 1 232 ? -15.916 -5.579 2.636 1.00 92.81 232 LEU A N 1
ATOM 1734 C CA . LEU A 1 232 ? -15.583 -6.531 1.568 1.00 92.81 232 LEU A CA 1
ATOM 1735 C C . LEU A 1 232 ? -16.749 -6.755 0.588 1.00 92.81 232 LEU A C 1
ATOM 1737 O O . LEU A 1 232 ? -16.534 -6.916 -0.610 1.00 92.81 232 LEU A O 1
ATOM 1741 N N . SER A 1 233 ? -17.991 -6.751 1.079 1.00 91.38 233 SER A N 1
ATOM 1742 C CA . SER A 1 233 ? -19.184 -6.994 0.258 1.00 91.38 233 SER A CA 1
ATOM 1743 C C . SER A 1 233 ? -19.626 -5.788 -0.580 1.00 91.38 233 SER A C 1
ATOM 1745 O O . SER A 1 233 ? -20.682 -5.838 -1.214 1.00 91.38 233 SER A O 1
ATOM 1747 N N . ALA A 1 234 ? -18.877 -4.684 -0.574 1.00 93.12 234 ALA A N 1
ATOM 1748 C CA . ALA A 1 234 ? -19.227 -3.501 -1.343 1.00 93.12 234 ALA A CA 1
ATOM 1749 C C . ALA A 1 234 ? -19.113 -3.760 -2.857 1.00 93.12 234 ALA A C 1
ATOM 1751 O O . ALA A 1 234 ? -18.053 -4.115 -3.377 1.00 93.12 234 ALA A O 1
ATOM 1752 N N . SER A 1 235 ? -20.199 -3.512 -3.596 1.00 92.50 235 SER A N 1
ATOM 1753 C CA . SER A 1 235 ? -20.248 -3.679 -5.059 1.00 92.50 235 SER A CA 1
ATOM 1754 C C . SER A 1 235 ? -19.245 -2.795 -5.808 1.00 92.50 235 SER A C 1
ATOM 1756 O O . SER A 1 235 ? -18.838 -3.117 -6.923 1.00 92.50 235 SER A O 1
ATOM 1758 N N . THR A 1 236 ? -18.788 -1.711 -5.182 1.00 92.12 236 THR A N 1
ATOM 1759 C CA . THR A 1 236 ? -17.788 -0.786 -5.725 1.00 92.12 236 THR A CA 1
ATOM 1760 C C . THR A 1 236 ? -16.405 -1.417 -5.914 1.00 92.12 236 THR A C 1
ATOM 1762 O O . THR A 1 236 ? -15.625 -0.902 -6.713 1.00 92.12 236 THR A O 1
ATOM 1765 N N . LEU A 1 237 ? -16.096 -2.538 -5.246 1.00 92.25 237 LEU A N 1
ATOM 1766 C CA . LEU A 1 237 ? -14.816 -3.245 -5.394 1.00 92.25 237 LEU A CA 1
ATOM 1767 C C . LEU A 1 237 ? -14.777 -4.204 -6.593 1.00 92.25 237 LEU A C 1
ATOM 1769 O O . LEU A 1 237 ? -13.695 -4.485 -7.107 1.00 92.25 237 LEU A O 1
ATOM 1773 N N . GLN A 1 238 ? -15.931 -4.670 -7.086 1.00 91.31 238 GLN A N 1
ATOM 1774 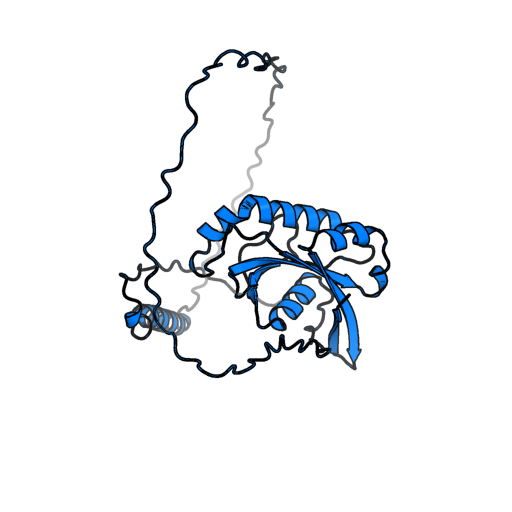C CA . GLN A 1 238 ? -16.009 -5.609 -8.215 1.00 91.31 238 GLN A CA 1
ATOM 1775 C C . GLN A 1 238 ? -15.212 -5.184 -9.460 1.00 91.31 238 GLN A C 1
ATOM 1777 O O . GLN A 1 238 ? -14.459 -6.014 -9.973 1.00 91.31 238 GLN A O 1
ATOM 1782 N N . PRO A 1 239 ? -15.306 -3.935 -9.959 1.00 90.19 239 PRO A N 1
ATOM 1783 C CA . PRO A 1 239 ? -14.535 -3.538 -11.136 1.00 90.19 239 PRO A CA 1
ATOM 1784 C C . PRO A 1 239 ? -13.023 -3.523 -10.877 1.00 90.19 239 PRO A C 1
ATOM 1786 O O . PRO A 1 239 ? -12.247 -3.804 -11.786 1.00 90.19 239 PRO A O 1
ATOM 1789 N N . LEU A 1 240 ? -12.585 -3.236 -9.645 1.00 88.56 240 LEU A N 1
ATOM 1790 C CA . LEU A 1 240 ? -11.161 -3.227 -9.300 1.00 88.56 240 LEU A CA 1
ATOM 1791 C C . LEU A 1 240 ? -10.576 -4.641 -9.323 1.00 88.56 240 LEU A C 1
ATOM 1793 O O . LEU A 1 240 ? -9.495 -4.841 -9.876 1.00 88.56 240 LEU A O 1
ATOM 1797 N N . LEU A 1 241 ? -11.314 -5.628 -8.812 1.00 87.62 241 LEU A N 1
ATOM 1798 C CA . LEU A 1 241 ? -10.885 -7.030 -8.767 1.00 87.62 241 LEU A CA 1
ATOM 1799 C C . LEU A 1 241 ? -10.668 -7.650 -10.157 1.00 87.62 241 LEU A C 1
ATOM 1801 O O . LEU A 1 241 ? -9.867 -8.568 -10.306 1.00 87.62 241 LEU A O 1
ATOM 1805 N N . GLN A 1 242 ? -11.325 -7.130 -11.195 1.00 91.88 242 GLN A N 1
ATOM 1806 C CA . GLN A 1 242 ? -11.201 -7.652 -12.562 1.00 91.88 242 GLN A CA 1
ATOM 1807 C C . GLN A 1 242 ? -9.908 -7.228 -13.270 1.00 91.88 242 GLN A C 1
ATOM 1809 O O . GLN A 1 242 ? -9.519 -7.843 -14.259 1.00 91.88 242 GLN A O 1
ATOM 1814 N N . THR A 1 243 ? -9.228 -6.183 -12.790 1.00 88.75 243 THR A N 1
ATOM 1815 C CA . THR A 1 243 ? -8.091 -5.582 -13.509 1.00 88.75 243 THR A CA 1
ATOM 1816 C C . THR A 1 243 ? -6.784 -6.375 -13.414 1.00 88.75 243 THR A C 1
ATOM 1818 O O . THR A 1 243 ? -5.834 -6.043 -14.117 1.00 88.75 243 THR A O 1
ATOM 1821 N N . GLY A 1 244 ? -6.689 -7.404 -12.560 1.00 91.50 244 GLY A N 1
ATOM 1822 C CA . GLY A 1 244 ? -5.503 -8.269 -12.413 1.00 91.50 244 GLY A CA 1
ATOM 1823 C C . GLY A 1 244 ? -4.260 -7.605 -11.794 1.00 91.50 244 GLY A C 1
ATOM 1824 O O . GLY A 1 244 ? -3.356 -8.296 -11.331 1.00 91.50 244 GLY A O 1
ATOM 1825 N N . HIS A 1 245 ? -4.223 -6.273 -11.730 1.00 95.12 245 HIS A N 1
ATOM 1826 C CA . HIS A 1 245 ? -3.159 -5.470 -11.111 1.00 95.12 245 HIS A CA 1
ATOM 1827 C C . HIS A 1 245 ? -3.530 -4.957 -9.716 1.00 95.12 245 HIS A C 1
ATOM 1829 O O . HIS A 1 245 ? -2.816 -4.138 -9.138 1.00 95.12 245 HIS A O 1
ATOM 1835 N N . VAL A 1 246 ? -4.664 -5.413 -9.184 1.00 96.19 246 VAL A N 1
ATOM 1836 C CA . VAL A 1 246 ? -5.165 -5.049 -7.863 1.00 96.19 246 VAL A CA 1
ATOM 1837 C C . VAL A 1 246 ? -5.352 -6.328 -7.063 1.00 96.19 246 VAL A C 1
ATOM 1839 O O . VAL A 1 246 ? -6.110 -7.209 -7.456 1.00 96.19 246 VAL A O 1
ATOM 1842 N N . THR A 1 247 ? -4.667 -6.423 -5.929 1.00 95.25 247 THR A N 1
ATOM 1843 C CA . THR A 1 247 ? -4.935 -7.434 -4.908 1.00 95.25 247 THR A CA 1
ATOM 1844 C C . THR A 1 247 ? -5.650 -6.757 -3.758 1.00 95.25 247 THR A C 1
ATOM 1846 O O . THR A 1 247 ? -5.141 -5.784 -3.199 1.00 95.25 247 THR A O 1
ATOM 1849 N N . VAL A 1 248 ? -6.818 -7.281 -3.406 1.00 95.44 248 VAL A N 1
ATOM 1850 C CA . VAL A 1 248 ? -7.551 -6.857 -2.218 1.00 95.44 248 VAL A CA 1
ATOM 1851 C C . VAL A 1 248 ? -7.199 -7.814 -1.088 1.00 95.44 248 VAL A C 1
ATOM 1853 O O . VAL A 1 248 ? -7.253 -9.028 -1.251 1.00 95.44 248 VAL A O 1
ATOM 1856 N N . GLN A 1 249 ? -6.794 -7.258 0.044 1.00 95.19 249 GLN A N 1
ATOM 1857 C CA . GLN A 1 249 ? -6.591 -7.985 1.287 1.00 95.19 249 GLN A CA 1
ATOM 1858 C C . GLN A 1 249 ? -7.554 -7.416 2.309 1.00 95.19 249 GLN A C 1
ATOM 1860 O O . GLN A 1 249 ? -7.638 -6.197 2.485 1.00 95.19 249 GLN A O 1
ATOM 1865 N N . THR A 1 250 ? -8.292 -8.288 2.975 1.00 95.25 250 THR A N 1
ATOM 1866 C CA . THR A 1 250 ? -9.129 -7.863 4.083 1.00 95.25 250 THR A CA 1
ATOM 1867 C C . THR A 1 250 ? -8.324 -7.878 5.362 1.00 95.25 250 THR A C 1
ATOM 1869 O O . THR A 1 250 ? -7.458 -8.724 5.578 1.00 95.25 250 THR A O 1
ATOM 1872 N N . TYR A 1 251 ? -8.599 -6.918 6.231 1.00 95.19 251 TYR A N 1
ATOM 1873 C CA . TYR A 1 251 ? -8.070 -6.937 7.579 1.00 95.19 251 TYR A CA 1
ATOM 1874 C C . TYR A 1 251 ? -9.209 -6.919 8.585 1.00 95.19 251 TYR A C 1
ATOM 1876 O O . TYR A 1 251 ? -10.263 -6.309 8.384 1.00 95.19 251 TYR A O 1
ATOM 1884 N N . ARG A 1 252 ? -8.971 -7.580 9.714 1.00 95.00 252 ARG A N 1
ATOM 1885 C CA . ARG A 1 252 ? -9.819 -7.502 10.894 1.00 95.00 252 ARG A CA 1
ATOM 1886 C C . ARG A 1 252 ? -8.978 -7.071 12.081 1.00 95.00 252 ARG A C 1
ATOM 1888 O O . ARG A 1 252 ? -7.963 -7.688 12.396 1.00 95.00 252 ARG A O 1
ATOM 1895 N N . LYS A 1 253 ? -9.436 -6.030 12.771 1.00 93.38 253 LYS A N 1
ATOM 1896 C CA . LYS A 1 253 ? -8.838 -5.607 14.037 1.00 93.38 253 LYS A CA 1
ATOM 1897 C C . LYS A 1 253 ? -9.224 -6.597 15.132 1.00 93.38 253 LYS A C 1
ATOM 1899 O O . LYS A 1 253 ? -10.403 -6.895 15.333 1.00 93.38 253 LYS A O 1
ATOM 1904 N N . LEU A 1 254 ? -8.225 -7.103 15.837 1.00 94.25 254 LEU A N 1
ATOM 1905 C CA . LEU A 1 254 ? -8.367 -7.976 16.991 1.00 94.25 254 LEU A CA 1
ATOM 1906 C C . LEU A 1 254 ? -7.806 -7.250 18.215 1.00 94.25 254 LEU A C 1
ATOM 1908 O O . LEU A 1 254 ? -6.775 -6.585 18.138 1.00 94.25 254 LEU A O 1
ATOM 1912 N N . ARG A 1 255 ? -8.488 -7.376 19.353 1.00 92.38 255 ARG A N 1
ATOM 1913 C CA . ARG A 1 255 ? -8.046 -6.804 20.627 1.00 92.38 255 ARG A CA 1
ATOM 1914 C C . ARG A 1 255 ? -7.942 -7.912 21.660 1.00 92.38 255 ARG A C 1
ATOM 1916 O O . ARG A 1 255 ? -8.915 -8.630 21.880 1.00 92.38 255 ARG A O 1
ATOM 1923 N N . TRP A 1 256 ? -6.786 -8.034 22.303 1.00 91.62 256 TRP A N 1
ATOM 1924 C CA . TRP A 1 256 ? -6.563 -8.997 23.380 1.00 91.62 256 TRP A CA 1
ATOM 1925 C C . TRP A 1 256 ? -5.814 -8.323 24.534 1.00 91.62 256 TRP A C 1
ATOM 1927 O O . TRP A 1 256 ? -4.649 -7.934 24.439 1.00 91.62 256 TRP A O 1
ATOM 1937 N N . GLY A 1 257 ? -6.520 -8.132 25.650 1.00 91.62 257 GLY A N 1
ATOM 1938 C CA . GLY A 1 257 ? -6.015 -7.338 26.769 1.00 91.62 257 GLY A CA 1
ATOM 1939 C C . GLY A 1 257 ? -5.726 -5.881 26.353 1.00 91.62 257 GLY A C 1
ATOM 1940 O O . GLY A 1 257 ? -6.609 -5.236 25.776 1.00 91.62 257 GLY A O 1
ATOM 1941 N N . PRO A 1 258 ? -4.527 -5.337 26.647 1.00 92.25 258 PRO A N 1
ATOM 1942 C CA . PRO A 1 258 ? -4.152 -3.977 26.256 1.00 92.25 258 PRO A CA 1
ATOM 1943 C C . PRO A 1 258 ? -3.688 -3.862 24.795 1.00 92.25 258 PRO A C 1
ATOM 1945 O O . PRO A 1 258 ? -3.615 -2.749 24.287 1.00 92.25 258 PRO A O 1
ATOM 1948 N N . LYS A 1 259 ? -3.389 -4.979 24.121 1.00 92.06 259 LYS A N 1
ATOM 1949 C CA . LYS A 1 259 ? -2.816 -4.982 22.773 1.00 92.06 259 LYS A CA 1
ATOM 1950 C C . LYS A 1 259 ? -3.894 -5.004 21.695 1.00 92.06 259 LYS A C 1
ATOM 1952 O O . LYS A 1 259 ? -4.974 -5.576 21.876 1.00 92.06 259 LYS A O 1
ATOM 1957 N N . THR A 1 260 ? -3.552 -4.416 20.556 1.00 92.81 260 THR A N 1
ATOM 1958 C CA . THR A 1 260 ? -4.334 -4.482 19.321 1.00 92.81 260 THR A CA 1
ATOM 1959 C C . THR A 1 260 ? -3.473 -5.127 18.244 1.00 92.81 260 THR A C 1
ATOM 1961 O O . THR A 1 260 ? -2.276 -4.861 18.172 1.00 92.81 260 THR A O 1
ATOM 1964 N N . GLY A 1 261 ? -4.069 -5.942 17.385 1.00 92.25 261 GLY A N 1
ATOM 1965 C CA . GLY A 1 261 ? -3.396 -6.414 16.183 1.00 92.25 261 GLY A CA 1
ATOM 1966 C C . GLY A 1 261 ? -4.341 -6.630 15.021 1.00 92.25 261 GLY A C 1
ATOM 1967 O O . GLY A 1 261 ? -5.555 -6.433 15.120 1.00 92.25 261 GLY A O 1
ATOM 1968 N N . LEU A 1 262 ? -3.746 -6.990 13.894 1.00 93.81 262 LEU A N 1
ATOM 1969 C CA . LEU A 1 262 ? -4.414 -7.178 12.620 1.00 93.81 262 LEU A CA 1
ATOM 1970 C C . LEU A 1 262 ? -4.335 -8.636 12.225 1.00 93.81 262 LEU A C 1
ATOM 1972 O O . LEU A 1 262 ? -3.251 -9.196 12.108 1.00 93.81 262 LEU A O 1
ATOM 1976 N N . LEU A 1 263 ? -5.497 -9.217 11.969 1.00 93.56 263 LEU A N 1
ATOM 1977 C CA . LEU A 1 263 ? -5.599 -10.452 11.219 1.00 93.56 263 LEU A CA 1
ATOM 1978 C C . LEU A 1 263 ? -5.770 -10.080 9.748 1.00 93.56 263 LEU A C 1
ATOM 1980 O O . LEU A 1 263 ? -6.759 -9.427 9.405 1.00 93.56 263 LEU A O 1
ATOM 1984 N N . LEU A 1 264 ? -4.806 -10.455 8.912 1.00 92.44 264 LEU A N 1
ATOM 1985 C CA . LEU A 1 264 ? -4.911 -10.305 7.464 1.00 92.44 264 LEU A CA 1
ATOM 1986 C C . LEU A 1 264 ? -5.527 -11.566 6.862 1.00 92.44 264 LEU A C 1
ATOM 1988 O O . LEU A 1 264 ? -5.116 -12.683 7.176 1.00 92.44 264 LEU A O 1
ATOM 1992 N N . GLU A 1 265 ? -6.504 -11.377 5.987 1.00 87.88 265 GLU A N 1
ATOM 1993 C CA . GLU A 1 265 ? -7.187 -12.436 5.260 1.00 87.88 265 GLU A CA 1
ATOM 1994 C C . GLU A 1 265 ? -7.110 -12.135 3.756 1.00 87.88 265 GLU A C 1
ATOM 1996 O O . GLU A 1 265 ? -7.192 -10.985 3.313 1.00 87.88 265 GLU A O 1
ATOM 2001 N N . ALA A 1 266 ? -6.903 -13.177 2.952 1.00 81.38 266 ALA A N 1
ATOM 2002 C CA . ALA A 1 266 ? -7.024 -13.055 1.506 1.00 81.38 266 ALA A CA 1
ATOM 2003 C C . ALA A 1 266 ? -8.515 -12.947 1.140 1.00 81.38 266 ALA A C 1
ATOM 2005 O O . ALA A 1 266 ? -9.329 -13.709 1.669 1.00 81.38 266 ALA A O 1
ATOM 2006 N N . ALA A 1 267 ? -8.851 -11.971 0.291 1.00 69.25 267 ALA A N 1
ATOM 2007 C CA . ALA A 1 267 ? -10.209 -11.725 -0.197 1.00 69.25 267 ALA A CA 1
ATOM 2008 C C . ALA A 1 267 ? -10.574 -12.626 -1.383 1.00 69.25 267 ALA A C 1
ATOM 2010 O O . ALA A 1 267 ? -9.663 -12.934 -2.187 1.00 69.25 267 ALA A O 1
#